Protein AF-A0A924Z2D0-F1 (afdb_monomer_lite)

Secondary structure (DSSP, 8-state):
-HHHHHHHHHHHHHHHHHHHHHHHHHHHHHHHHT---HHHHHHHHHHHHHHHHHHHHHHT-TTTTTT--HHHHHHHHHHHHHHHHHHHHHHHHTT-HHHHHHHHHHHHHHHHHHHHHHHHH--SHHHHHHHHHHHHHIIIIIHHHHHHHHHHHHHHHHS-HHHHHHHHHS--PPP------S--TTPPPHHHHHHHHHGGGS-HHHHHHHHHHHH-TTHHHHHHHHHHHHHHHTT-TT--HHHHHHS-HHHHHHHHHHTSPPTTSTTSS--

Foldseek 3Di:
DVVVVVLLVVLVVLLVVLVVLLVVLVVQLVVLVPDPDLVSSLVS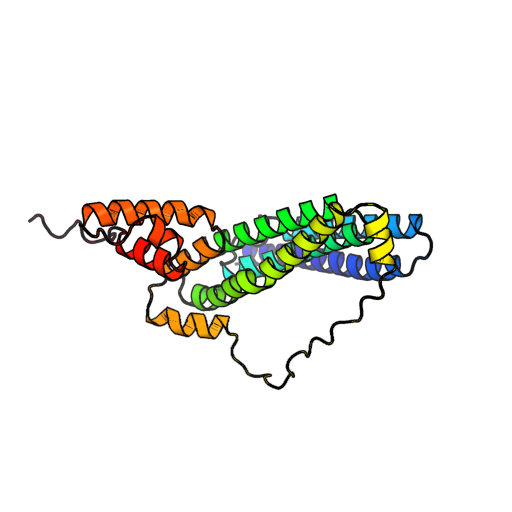LVVSLVSLVVSLCSLVPCPRPVVDALVRLVVSVVSNLVSLQVSLVSCVVNVVLVSNLVSLVVSLLSLLVSLLVSLVRDDDPVSCLVSQLVLVCCLVPVSVVSVVVSVVSVVLVVDDPVRVVVVVVDPPDPPPPPPPDPPCPPDDDPSNVVCVVCVVVDDSQLSSQLSNCSSPVVCLQVLLVLLQVLCVVVVNNVSDSVVSNPDHSSVSSVSSVVSDPPPPDPPPPDD

Sequence (271 aa):
RVAEDVEFRHHRTILARAYGLFNQAIVRLQSALTVQDLARRNADINSVRDMMFQALADYDNPQLLNNTNAAGYIRRRECVWAIQQAIAFTYQLQGEQTSVSHRLETLCTTIRRDSITAVNQIDSQSELDFLFPELVRIHDHDLQALNLWQTQIDWVQTLDSDEIRLLNRSELNPVDLKMSGTESLLEVPSEQTLYEELQPKSNPATLCNQLRLMMAPEMRLEYASVISQQAQSNDLKALTMDKLQTASDYTIANLYHYFQPEEGVLSRETT

Structure (mmCIF, N/CA/C/O backbone):
data_AF-A0A924Z2D0-F1
#
_entry.id   AF-A0A924Z2D0-F1
#
loop_
_atom_site.group_PDB
_atom_site.id
_atom_site.type_symbol
_atom_site.label_atom_id
_atom_site.label_alt_id
_atom_site.label_comp_id
_atom_site.label_asym_id
_atom_site.label_entity_id
_atom_site.label_seq_id
_atom_site.pdbx_PDB_ins_code
_atom_site.Cartn_x
_atom_site.Cartn_y
_atom_site.Cartn_z
_atom_site.occupancy
_atom_site.B_iso_or_equiv
_atom_site.auth_seq_id
_atom_site.auth_comp_id
_atom_site.auth_asym_id
_atom_site.auth_atom_id
_atom_site.pdbx_PDB_model_num
ATOM 1 N N . ARG A 1 1 ? -28.320 -12.978 -11.714 1.00 64.00 1 ARG A N 1
ATOM 2 C CA . ARG A 1 1 ? -27.565 -14.243 -11.902 1.00 64.00 1 ARG A CA 1
ATOM 3 C C . ARG A 1 1 ? -26.864 -14.346 -13.258 1.00 64.00 1 ARG A C 1
ATOM 5 O O . ARG A 1 1 ? -25.650 -14.303 -13.253 1.00 64.00 1 ARG A O 1
ATOM 12 N N . VAL A 1 2 ? -27.544 -14.440 -14.415 1.00 71.38 2 VAL A N 1
ATOM 13 C CA . VAL A 1 2 ? -26.827 -14.508 -15.722 1.00 71.38 2 VAL A CA 1
ATOM 14 C C . VAL A 1 2 ? -26.156 -13.175 -16.089 1.00 71.38 2 VAL A C 1
ATOM 16 O O . VAL A 1 2 ? -25.013 -13.182 -16.522 1.00 71.38 2 VAL A O 1
ATOM 19 N N . ALA A 1 3 ? -26.828 -12.037 -15.879 1.00 72.56 3 ALA A N 1
ATOM 20 C CA . ALA A 1 3 ? -26.249 -10.712 -16.142 1.00 72.56 3 ALA A CA 1
ATOM 21 C C . ALA A 1 3 ? -25.043 -10.404 -15.232 1.00 72.56 3 ALA A C 1
ATOM 23 O O . ALA A 1 3 ? -23.996 -10.015 -15.732 1.00 72.56 3 ALA A O 1
ATOM 24 N N . GLU A 1 4 ? -25.162 -10.681 -13.929 1.00 75.19 4 GLU A N 1
ATOM 25 C CA . GLU A 1 4 ? -24.065 -10.565 -12.948 1.00 75.19 4 GLU A CA 1
ATOM 26 C C . GLU A 1 4 ? -22.863 -11.452 -13.313 1.00 75.19 4 GLU A C 1
ATOM 28 O O . GLU A 1 4 ? -21.721 -11.022 -13.207 1.00 75.19 4 GLU A O 1
ATOM 33 N N . ASP A 1 5 ? -23.100 -12.680 -13.787 1.00 81.25 5 ASP A N 1
ATOM 34 C CA . ASP A 1 5 ? -22.029 -13.577 -14.233 1.00 81.25 5 ASP A CA 1
ATOM 35 C C . ASP A 1 5 ? -21.360 -13.089 -15.533 1.00 81.25 5 ASP A C 1
ATOM 37 O O . ASP A 1 5 ? -20.148 -13.221 -15.706 1.00 81.25 5 ASP A O 1
ATOM 41 N N . VAL A 1 6 ? -22.120 -12.482 -16.450 1.00 84.56 6 VAL A N 1
ATOM 42 C CA . VAL A 1 6 ? -21.566 -11.857 -17.663 1.00 84.56 6 VAL A CA 1
ATOM 43 C C . VAL A 1 6 ? -20.716 -10.635 -17.311 1.00 84.56 6 VAL A C 1
ATOM 45 O O . VAL A 1 6 ? -19.608 -10.503 -17.828 1.00 84.56 6 VAL A O 1
ATOM 48 N N . GLU A 1 7 ? -21.196 -9.778 -16.413 1.00 86.88 7 GLU A N 1
ATOM 49 C CA . GLU A 1 7 ? -20.478 -8.595 -15.933 1.00 86.88 7 GLU A CA 1
ATOM 50 C C . GLU A 1 7 ? -19.200 -8.983 -15.178 1.00 86.88 7 GLU A C 1
ATOM 52 O O . GLU A 1 7 ? -18.116 -8.495 -15.494 1.00 86.88 7 GLU A O 1
ATOM 57 N N . PHE A 1 8 ? -19.285 -9.952 -14.264 1.00 86.62 8 PHE A N 1
ATOM 58 C CA . PHE A 1 8 ? -18.120 -10.485 -13.564 1.00 86.62 8 PHE A CA 1
ATOM 59 C C . PHE A 1 8 ? -17.085 -11.065 -14.535 1.00 86.62 8 PHE A C 1
ATOM 61 O O . PHE A 1 8 ? -15.893 -10.766 -14.430 1.00 86.62 8 PHE A O 1
ATOM 68 N N . ARG A 1 9 ? -17.517 -11.862 -15.524 1.00 88.81 9 ARG A N 1
ATOM 69 C CA . ARG A 1 9 ? -16.615 -12.396 -16.556 1.00 88.81 9 ARG A CA 1
ATOM 70 C C . ARG A 1 9 ? -15.975 -11.284 -17.379 1.00 88.81 9 ARG A C 1
ATOM 72 O O . ARG A 1 9 ? -14.782 -11.377 -17.662 1.00 88.81 9 ARG A O 1
ATOM 79 N N . HIS A 1 10 ? -16.729 -10.243 -17.722 1.00 91.75 10 HIS A N 1
ATOM 80 C CA . HIS A 1 10 ? -16.211 -9.080 -18.433 1.00 91.75 10 HIS A CA 1
ATOM 81 C C . HIS A 1 10 ? -15.143 -8.342 -17.614 1.00 91.75 10 HIS A C 1
ATOM 83 O O . HIS A 1 10 ? -14.029 -8.148 -18.104 1.00 91.75 10 HIS A O 1
ATOM 89 N N . HIS A 1 11 ? -15.429 -8.028 -16.347 1.00 93.06 11 HIS A N 1
ATOM 90 C CA . HIS A 1 11 ? -14.474 -7.404 -15.427 1.00 93.06 11 HIS A CA 1
ATOM 91 C C . HIS A 1 11 ? -13.207 -8.249 -15.269 1.00 93.06 11 HIS A C 1
ATOM 93 O O . HIS A 1 11 ? -12.093 -7.738 -15.383 1.00 93.06 11 HIS A O 1
ATOM 99 N N . ARG A 1 12 ? -13.360 -9.567 -15.097 1.00 91.50 12 ARG A N 1
ATOM 100 C CA . ARG A 1 12 ? -12.231 -10.499 -15.014 1.00 91.50 12 ARG A CA 1
ATOM 101 C C . ARG A 1 12 ? -11.376 -10.483 -16.280 1.00 91.50 12 ARG A C 1
ATOM 103 O O . ARG A 1 12 ? -10.155 -10.535 -16.179 1.00 91.50 12 ARG A O 1
ATOM 110 N N . THR A 1 13 ? -11.983 -10.415 -17.465 1.00 94.94 13 THR A N 1
ATOM 111 C CA . THR A 1 13 ? -11.241 -10.323 -18.732 1.00 94.94 13 THR A CA 1
ATOM 112 C C . THR A 1 13 ? -10.432 -9.030 -18.824 1.00 94.94 13 THR A C 1
ATOM 114 O O . THR A 1 13 ? -9.283 -9.084 -19.262 1.00 94.94 13 THR A O 1
ATOM 117 N N . ILE A 1 14 ? -10.987 -7.895 -18.386 1.00 95.19 14 ILE A N 1
ATOM 118 C CA . ILE A 1 14 ? -10.260 -6.617 -18.342 1.00 95.19 14 ILE A CA 1
ATOM 119 C C . ILE A 1 14 ? -9.045 -6.733 -17.415 1.00 95.19 14 ILE A C 1
ATOM 121 O O . ILE A 1 14 ? -7.922 -6.473 -17.841 1.00 95.19 14 ILE A O 1
ATOM 125 N N . LEU A 1 15 ? -9.238 -7.227 -16.190 1.00 94.38 15 LEU A N 1
ATOM 126 C CA . LEU A 1 15 ? -8.147 -7.377 -15.220 1.00 94.38 15 LEU A CA 1
ATOM 127 C C . LEU A 1 15 ? -7.082 -8.384 -15.681 1.00 94.38 15 LEU A C 1
ATOM 129 O O . LEU A 1 15 ? -5.890 -8.135 -15.530 1.00 94.38 15 LEU A O 1
ATOM 133 N N . ALA A 1 16 ? -7.480 -9.495 -16.309 1.00 95.12 16 ALA A N 1
ATOM 134 C CA . ALA A 1 16 ? -6.537 -10.462 -16.873 1.00 95.12 16 ALA A CA 1
ATOM 135 C C . ALA A 1 16 ? -5.693 -9.854 -18.007 1.00 95.12 16 ALA A C 1
ATOM 137 O O . ALA A 1 16 ? -4.501 -10.147 -18.125 1.00 95.12 16 ALA A O 1
ATOM 138 N N . ARG A 1 17 ? -6.289 -8.981 -18.830 1.00 96.69 17 ARG A N 1
ATOM 139 C CA . ARG A 1 17 ? -5.561 -8.233 -19.859 1.00 96.69 17 ARG A CA 1
ATOM 140 C C . ARG A 1 17 ? -4.577 -7.247 -19.231 1.00 96.69 17 ARG A C 1
ATOM 142 O O . ARG A 1 17 ? -3.428 -7.212 -19.665 1.00 96.69 17 ARG A O 1
ATOM 149 N N . ALA A 1 18 ? -5.004 -6.491 -18.222 1.00 96.56 18 ALA A N 1
ATOM 150 C CA . ALA A 1 18 ? -4.153 -5.544 -17.506 1.00 96.56 18 ALA A CA 1
ATOM 151 C C . ALA A 1 18 ? -2.949 -6.246 -16.855 1.00 96.56 18 ALA A C 1
ATOM 153 O O . ALA A 1 18 ? -1.812 -5.804 -17.014 1.00 96.56 18 ALA A O 1
ATOM 154 N N . TYR A 1 19 ? -3.176 -7.402 -16.222 1.00 96.62 19 TYR A N 1
ATOM 155 C CA . TYR A 1 19 ? -2.114 -8.262 -15.693 1.00 96.62 19 TYR A CA 1
ATOM 156 C C . TYR A 1 19 ? -1.127 -8.704 -16.781 1.00 96.62 19 TYR A C 1
ATOM 158 O O . TYR A 1 19 ? 0.090 -8.598 -16.620 1.00 96.62 19 TYR A O 1
ATOM 166 N N . GLY A 1 20 ? -1.645 -9.173 -17.921 1.00 97.06 20 GLY A N 1
ATOM 167 C CA . GLY A 1 20 ? -0.824 -9.561 -19.067 1.00 97.06 20 GLY A CA 1
ATOM 168 C C . GLY A 1 20 ? 0.025 -8.404 -19.598 1.00 97.06 20 GLY A C 1
ATOM 169 O O . GLY A 1 20 ? 1.200 -8.600 -19.905 1.00 97.06 20 GLY A O 1
ATOM 170 N N . LEU A 1 21 ? -0.543 -7.198 -19.656 1.00 97.50 21 LEU A N 1
ATOM 171 C CA . LEU A 1 21 ? 0.161 -5.991 -20.082 1.00 97.50 21 LEU A CA 1
ATOM 172 C C . LEU A 1 21 ? 1.273 -5.602 -19.100 1.00 97.50 21 LEU A C 1
ATOM 174 O O . LEU A 1 21 ? 2.389 -5.314 -19.531 1.00 97.50 21 LEU A O 1
ATOM 178 N N . PHE A 1 22 ? 1.000 -5.660 -17.795 1.00 98.00 22 PHE A N 1
ATOM 179 C CA . PHE A 1 22 ? 2.004 -5.410 -16.763 1.00 98.00 22 PHE A CA 1
ATOM 180 C C . PHE A 1 22 ? 3.164 -6.412 -16.844 1.00 98.00 22 PHE A C 1
ATOM 182 O O . PHE A 1 22 ? 4.323 -6.006 -16.886 1.00 98.00 22 PHE A O 1
ATOM 189 N N . ASN A 1 23 ? 2.881 -7.710 -16.984 1.00 97.50 23 ASN A N 1
ATOM 190 C CA . ASN A 1 23 ? 3.924 -8.728 -17.157 1.00 97.50 23 ASN A CA 1
ATOM 191 C C . ASN A 1 23 ? 4.788 -8.486 -18.402 1.00 97.50 23 ASN A C 1
ATOM 193 O O . ASN A 1 23 ? 6.011 -8.616 -18.346 1.00 97.50 23 ASN A O 1
ATOM 197 N N . GLN A 1 24 ? 4.176 -8.100 -19.524 1.00 97.75 24 GLN A N 1
ATOM 198 C CA . GLN A 1 24 ? 4.929 -7.739 -20.727 1.00 97.75 24 GLN A CA 1
ATOM 199 C C . GLN A 1 24 ? 5.814 -6.507 -20.492 1.00 97.75 24 GLN A C 1
ATOM 201 O O . GLN A 1 24 ? 6.947 -6.475 -20.973 1.00 97.75 24 GLN A O 1
ATOM 206 N N . ALA A 1 25 ? 5.334 -5.524 -19.724 1.00 98.12 25 ALA A N 1
ATOM 207 C CA . ALA A 1 25 ? 6.125 -4.361 -19.336 1.00 98.12 25 ALA A CA 1
ATOM 208 C C . ALA A 1 25 ? 7.360 -4.773 -18.514 1.00 98.12 25 ALA A C 1
ATOM 210 O O . ALA A 1 25 ? 8.458 -4.300 -18.797 1.00 98.12 25 ALA A O 1
ATOM 211 N N . ILE A 1 26 ? 7.218 -5.711 -17.569 1.00 97.06 26 ILE A N 1
ATOM 212 C CA . ILE A 1 26 ? 8.341 -6.242 -16.776 1.00 97.06 26 ILE A CA 1
ATOM 213 C C . ILE A 1 26 ? 9.374 -6.960 -17.656 1.00 97.06 26 ILE A C 1
ATOM 215 O O . ILE A 1 26 ? 10.567 -6.672 -17.559 1.00 97.06 26 ILE A O 1
ATOM 219 N N . VAL A 1 27 ? 8.943 -7.841 -18.564 1.00 97.31 27 VAL A N 1
ATOM 220 C CA . VAL A 1 27 ? 9.854 -8.534 -19.500 1.00 97.31 27 VAL A CA 1
ATOM 221 C C . VAL A 1 27 ? 10.592 -7.534 -20.398 1.00 97.31 27 VAL A C 1
ATOM 223 O O . VAL A 1 27 ? 11.797 -7.655 -20.649 1.00 97.31 27 VAL A O 1
ATOM 226 N N . ARG A 1 28 ? 9.886 -6.502 -20.868 1.00 96.88 28 ARG A N 1
ATOM 227 C CA . ARG A 1 28 ? 10.492 -5.440 -21.671 1.00 96.88 28 ARG A CA 1
ATOM 228 C C . ARG A 1 28 ? 11.475 -4.599 -20.856 1.00 96.88 28 ARG A C 1
ATOM 230 O O . ARG A 1 28 ? 12.524 -4.248 -21.387 1.00 96.88 28 ARG A O 1
ATOM 237 N N . LEU A 1 29 ? 11.195 -4.334 -19.578 1.00 97.44 29 LEU A N 1
ATOM 238 C CA . LEU A 1 29 ? 12.118 -3.636 -18.681 1.00 97.44 29 LEU A CA 1
ATOM 239 C C . LEU A 1 29 ? 13.424 -4.412 -18.505 1.00 97.44 29 LEU A C 1
ATOM 241 O O . LEU A 1 29 ? 14.500 -3.838 -18.648 1.00 97.44 29 LEU A O 1
ATOM 245 N N . GLN A 1 30 ? 13.335 -5.722 -18.266 1.00 96.00 30 GLN A N 1
ATOM 246 C CA . GLN A 1 30 ? 14.507 -6.599 -18.170 1.00 96.00 30 GLN A CA 1
ATOM 247 C C . GLN A 1 30 ? 15.358 -6.531 -19.440 1.00 96.00 30 GLN A C 1
ATOM 249 O O . GLN A 1 30 ? 16.577 -6.404 -19.366 1.00 96.00 30 GLN A O 1
ATOM 254 N N . SER A 1 31 ? 14.711 -6.542 -20.608 1.00 95.38 31 SER A N 1
ATOM 255 C CA . SER A 1 31 ? 15.399 -6.402 -21.894 1.00 95.38 31 SER A CA 1
ATOM 256 C C . SER A 1 31 ? 16.063 -5.026 -22.032 1.00 95.38 31 SER A C 1
ATOM 258 O O . SER A 1 31 ? 17.230 -4.947 -22.412 1.00 95.38 31 SER A O 1
ATOM 260 N N . ALA A 1 32 ? 15.365 -3.948 -21.661 1.00 96.06 32 ALA A N 1
ATOM 261 C CA . ALA A 1 32 ? 15.881 -2.581 -21.721 1.00 96.06 32 ALA A CA 1
ATOM 262 C C . ALA A 1 32 ? 17.155 -2.404 -20.880 1.00 96.06 32 ALA A C 1
ATOM 264 O O . ALA A 1 32 ? 18.097 -1.749 -21.317 1.00 96.06 32 ALA A O 1
ATOM 265 N N . LEU A 1 33 ? 17.231 -3.043 -19.709 1.00 93.94 33 LEU A N 1
ATOM 266 C CA . LEU A 1 33 ? 18.399 -2.972 -18.823 1.00 93.94 33 LEU A CA 1
ATOM 267 C C . LEU A 1 33 ? 19.670 -3.599 -19.422 1.00 93.94 33 LEU A C 1
ATOM 269 O O . LEU A 1 33 ? 20.768 -3.273 -18.981 1.00 93.94 33 LEU A O 1
ATOM 273 N N . THR A 1 34 ? 19.544 -4.442 -20.452 1.00 95.56 34 THR A N 1
ATOM 274 C CA . THR A 1 34 ? 20.692 -5.008 -21.188 1.00 95.56 34 THR A CA 1
ATOM 275 C C . THR A 1 34 ? 21.198 -4.110 -22.324 1.00 95.56 34 THR A C 1
ATOM 277 O O . THR A 1 34 ? 22.263 -4.364 -22.891 1.00 95.56 34 THR A O 1
ATOM 280 N N . VAL A 1 35 ? 20.459 -3.050 -22.671 1.00 95.25 35 VAL A N 1
ATOM 281 C CA . VAL A 1 35 ? 20.812 -2.137 -23.764 1.00 95.25 35 VAL A CA 1
ATOM 282 C C . VAL A 1 35 ? 21.944 -1.208 -23.320 1.00 95.25 35 VAL A C 1
ATOM 284 O O . VAL A 1 35 ? 21.819 -0.472 -22.344 1.00 95.25 35 VAL A O 1
ATOM 287 N N . GLN A 1 36 ? 23.050 -1.226 -24.068 1.00 93.81 36 GLN A N 1
ATOM 288 C CA . GLN A 1 36 ? 24.225 -0.390 -23.789 1.00 93.81 36 GLN A CA 1
ATOM 289 C C . GLN A 1 36 ? 24.016 1.079 -24.175 1.00 93.81 36 GLN A C 1
ATOM 291 O O . GLN A 1 36 ? 24.501 1.976 -23.489 1.00 93.81 36 GLN A O 1
ATOM 296 N N . ASP A 1 37 ? 23.298 1.327 -25.273 1.00 96.50 37 ASP A N 1
ATOM 297 C CA . ASP A 1 37 ? 22.981 2.681 -25.722 1.00 96.50 37 ASP A CA 1
ATOM 298 C C . ASP A 1 37 ? 21.999 3.345 -24.746 1.00 96.50 37 ASP A C 1
ATOM 300 O O . ASP A 1 37 ? 20.856 2.907 -24.593 1.00 96.50 37 ASP A O 1
ATOM 304 N N . LEU A 1 38 ? 22.453 4.416 -24.091 1.00 94.19 38 LEU A N 1
ATOM 305 C CA . LEU A 1 38 ? 21.692 5.108 -23.054 1.00 94.19 38 LEU A CA 1
ATOM 306 C C . LEU A 1 38 ? 20.389 5.719 -23.586 1.00 94.19 38 LEU A C 1
ATOM 308 O O . LEU A 1 38 ? 19.361 5.650 -22.912 1.00 94.19 38 LEU A O 1
ATOM 312 N N . ALA A 1 39 ? 20.413 6.304 -24.785 1.00 96.00 39 ALA A N 1
ATOM 313 C CA . ALA A 1 39 ? 19.242 6.955 -25.363 1.00 96.00 39 ALA A CA 1
ATOM 314 C C . ALA A 1 39 ? 18.169 5.919 -25.714 1.00 96.00 39 ALA A C 1
ATOM 316 O O . ALA A 1 39 ? 16.997 6.087 -25.373 1.00 96.00 39 ALA A O 1
ATOM 317 N N . ARG A 1 40 ? 18.579 4.805 -26.326 1.00 95.00 40 ARG A N 1
ATOM 318 C CA . ARG A 1 40 ? 17.692 3.689 -26.656 1.00 95.00 40 ARG A CA 1
ATOM 319 C C . ARG A 1 40 ? 17.147 3.011 -25.404 1.00 95.00 40 ARG A C 1
ATOM 321 O O . ARG A 1 40 ? 15.947 2.765 -25.333 1.00 95.00 40 ARG A O 1
ATOM 328 N N . ARG A 1 41 ? 17.995 2.775 -24.399 1.00 96.94 41 ARG A N 1
ATOM 329 C CA . ARG A 1 41 ? 17.576 2.242 -23.098 1.00 96.94 41 ARG A CA 1
ATOM 330 C C . ARG A 1 41 ? 16.501 3.119 -22.463 1.00 96.94 41 ARG A C 1
ATOM 332 O O . ARG A 1 41 ? 15.467 2.610 -22.043 1.00 96.94 41 ARG A O 1
ATOM 339 N N . ASN A 1 42 ? 16.713 4.433 -22.427 1.00 96.69 42 ASN A N 1
ATOM 340 C CA . ASN A 1 42 ? 15.747 5.359 -21.842 1.00 96.69 42 ASN A CA 1
ATOM 341 C C . ASN A 1 42 ? 14.434 5.406 -22.641 1.00 96.69 42 ASN A C 1
ATOM 343 O O . ASN A 1 42 ? 13.365 5.450 -22.035 1.00 96.69 42 ASN A O 1
ATOM 347 N N . ALA A 1 43 ? 14.487 5.326 -23.974 1.00 97.06 43 ALA A N 1
ATOM 348 C CA . ALA A 1 43 ? 13.290 5.229 -24.810 1.00 97.06 43 ALA A CA 1
ATOM 349 C C . ALA A 1 43 ? 12.491 3.934 -24.554 1.00 97.06 43 ALA A C 1
ATOM 351 O O . ALA A 1 43 ? 11.258 3.964 -24.488 1.00 97.06 43 ALA A O 1
ATOM 352 N N . ASP A 1 44 ? 13.178 2.806 -24.350 1.00 96.75 44 ASP A N 1
ATOM 353 C CA . ASP A 1 44 ? 12.529 1.545 -23.987 1.00 96.75 44 ASP A CA 1
ATOM 354 C C . ASP A 1 44 ? 11.921 1.594 -22.580 1.00 96.75 44 ASP A C 1
ATOM 356 O O . ASP A 1 44 ? 10.784 1.158 -22.408 1.00 96.75 44 ASP A O 1
ATOM 360 N N . ILE A 1 45 ? 12.607 2.192 -21.597 1.00 97.94 45 ILE A N 1
ATOM 361 C CA . ILE A 1 45 ? 12.059 2.406 -20.245 1.00 97.94 45 ILE A CA 1
ATOM 362 C C . ILE A 1 45 ? 10.812 3.306 -20.287 1.00 97.94 45 ILE A C 1
ATOM 364 O O . ILE A 1 45 ? 9.830 3.016 -19.605 1.00 97.94 45 ILE A O 1
ATOM 368 N N . ASN A 1 46 ? 10.797 4.354 -21.117 1.00 97.62 46 ASN A N 1
ATOM 369 C CA . ASN A 1 46 ? 9.599 5.182 -21.302 1.00 97.62 46 ASN A CA 1
ATOM 370 C C . ASN A 1 46 ? 8.431 4.355 -21.854 1.00 97.62 46 ASN A C 1
ATOM 372 O O . ASN A 1 46 ? 7.332 4.402 -21.311 1.00 97.62 46 ASN A O 1
ATOM 376 N N . SER A 1 47 ? 8.690 3.520 -22.862 1.00 97.44 47 SER A N 1
ATOM 377 C CA . SER A 1 47 ? 7.658 2.648 -23.433 1.00 97.44 47 SER A CA 1
ATOM 378 C C . SER A 1 47 ? 7.141 1.604 -22.431 1.00 97.44 47 SER A C 1
ATOM 380 O O . SER A 1 47 ? 5.960 1.269 -22.438 1.00 97.44 47 SER A O 1
ATOM 382 N N . VAL A 1 48 ? 8.013 1.074 -21.564 1.00 98.25 48 VAL A N 1
ATOM 383 C CA . VAL A 1 48 ? 7.621 0.202 -20.440 1.00 98.25 48 VAL A CA 1
ATOM 384 C C . VAL A 1 48 ? 6.668 0.941 -19.509 1.00 98.25 48 VAL A C 1
ATOM 386 O O . VAL A 1 48 ? 5.626 0.404 -19.135 1.00 98.25 48 VAL A O 1
ATOM 389 N N . ARG A 1 49 ? 7.010 2.180 -19.148 1.00 98.00 49 ARG A N 1
ATOM 390 C CA . ARG A 1 49 ? 6.193 3.006 -18.263 1.00 98.00 49 ARG A CA 1
ATOM 391 C C . ARG A 1 49 ? 4.811 3.280 -18.861 1.00 98.00 49 ARG A C 1
ATOM 393 O O . ARG A 1 49 ? 3.825 3.192 -18.136 1.00 98.00 49 ARG A O 1
ATOM 400 N N . ASP A 1 50 ? 4.716 3.521 -20.168 1.00 98.06 50 ASP A N 1
ATOM 401 C CA . ASP A 1 50 ? 3.429 3.698 -20.856 1.00 98.06 50 ASP A CA 1
ATOM 402 C C . ASP A 1 50 ? 2.536 2.452 -20.732 1.00 98.06 50 ASP A C 1
ATOM 404 O O . ASP A 1 50 ? 1.339 2.563 -20.460 1.00 98.06 50 ASP A O 1
ATOM 408 N N . MET A 1 51 ? 3.114 1.253 -20.864 1.00 98.25 51 MET A N 1
ATOM 409 C CA . MET A 1 51 ? 2.389 -0.008 -20.654 1.00 98.25 51 MET A CA 1
ATOM 410 C C . MET A 1 51 ? 1.922 -0.161 -19.200 1.00 98.25 51 MET A C 1
ATOM 412 O O . MET A 1 51 ? 0.802 -0.611 -18.957 1.00 98.25 51 MET A O 1
ATOM 416 N N . MET A 1 52 ? 2.751 0.241 -18.231 1.00 98.50 52 MET A N 1
ATOM 417 C CA . MET A 1 52 ? 2.377 0.232 -16.814 1.00 98.50 52 MET A CA 1
ATOM 418 C C . MET A 1 52 ? 1.237 1.213 -16.520 1.00 98.50 52 MET A C 1
ATOM 420 O O . MET A 1 52 ? 0.308 0.845 -15.810 1.00 98.50 52 MET A O 1
ATOM 424 N N . PHE A 1 53 ? 1.244 2.418 -17.100 1.00 98.31 53 PHE A N 1
ATOM 425 C CA . PHE A 1 53 ? 0.139 3.373 -16.951 1.00 98.31 53 PHE A CA 1
ATOM 426 C C . PHE A 1 53 ? -1.172 2.858 -17.555 1.00 98.31 53 PHE A C 1
ATOM 428 O O . PHE A 1 53 ? -2.236 3.070 -16.977 1.00 98.31 53 PHE A O 1
ATOM 435 N N . GLN A 1 54 ? -1.110 2.148 -18.681 1.00 97.81 54 GLN A N 1
ATOM 436 C CA . GLN A 1 54 ? -2.289 1.501 -19.261 1.00 97.81 54 GLN A CA 1
ATOM 437 C C . GLN A 1 54 ? -2.840 0.400 -18.345 1.00 97.81 54 GLN A C 1
ATOM 439 O O . GLN A 1 54 ? -4.040 0.368 -18.088 1.00 97.81 54 GLN A O 1
ATOM 444 N N . ALA A 1 55 ? -1.976 -0.467 -17.807 1.00 97.81 55 ALA A N 1
ATOM 445 C CA . ALA A 1 55 ? -2.397 -1.497 -16.857 1.00 97.81 55 ALA A CA 1
ATOM 446 C C . ALA A 1 55 ? -2.977 -0.880 -15.572 1.00 97.81 55 ALA A C 1
ATOM 448 O O . ALA A 1 55 ? -3.997 -1.345 -15.065 1.00 97.81 55 ALA A O 1
ATOM 449 N N . LEU A 1 56 ? -2.357 0.194 -15.074 1.00 97.75 56 LEU A N 1
ATOM 450 C CA . LEU A 1 56 ? -2.822 0.944 -13.912 1.00 97.75 56 LEU A CA 1
ATOM 451 C C . LEU A 1 56 ? -4.234 1.497 -14.126 1.00 97.75 56 LEU A C 1
ATOM 453 O O . LEU A 1 56 ? -5.061 1.364 -13.233 1.00 97.75 56 LEU A O 1
ATOM 457 N N . ALA A 1 57 ? -4.524 2.070 -15.297 1.00 97.06 57 ALA A N 1
ATOM 458 C CA . ALA A 1 57 ? -5.842 2.625 -15.602 1.00 97.06 57 ALA A CA 1
ATOM 459 C C . ALA A 1 57 ? -6.959 1.571 -15.517 1.00 97.06 57 ALA A C 1
ATOM 461 O O . ALA A 1 57 ? -8.039 1.856 -15.001 1.00 97.06 57 ALA A O 1
ATOM 462 N N . ASP A 1 58 ? -6.689 0.343 -15.965 1.00 95.81 58 ASP A N 1
ATOM 463 C CA . ASP A 1 58 ? -7.633 -0.767 -15.834 1.00 95.81 58 ASP A CA 1
ATOM 464 C C . ASP A 1 58 ? -7.773 -1.207 -14.364 1.00 95.81 58 ASP A C 1
ATOM 466 O O . ASP A 1 58 ? -8.887 -1.336 -13.852 1.00 95.81 58 ASP A O 1
ATOM 470 N N . TYR A 1 59 ? -6.661 -1.394 -13.644 1.00 94.56 59 TYR A N 1
ATOM 471 C CA . TYR A 1 59 ? -6.693 -1.819 -12.240 1.00 94.56 59 TYR A CA 1
ATOM 472 C C . TYR A 1 59 ? -7.301 -0.782 -11.292 1.00 94.56 59 TYR A C 1
ATOM 474 O O . TYR A 1 59 ? -7.953 -1.180 -10.328 1.00 94.56 59 TYR A O 1
ATOM 482 N N . ASP A 1 60 ? -7.153 0.510 -11.571 1.00 94.38 60 ASP A N 1
ATOM 483 C CA . ASP A 1 60 ? -7.674 1.617 -10.759 1.00 94.38 60 ASP A CA 1
ATOM 484 C C . ASP A 1 60 ? -9.113 2.016 -11.144 1.00 94.38 60 ASP A C 1
ATOM 486 O O . ASP A 1 60 ? -9.721 2.863 -10.497 1.00 94.38 60 ASP A O 1
ATOM 490 N N . ASN A 1 61 ? -9.706 1.391 -12.171 1.00 93.62 61 ASN A N 1
ATOM 491 C CA . ASN A 1 61 ? -11.043 1.747 -12.650 1.00 93.62 61 ASN A CA 1
ATOM 492 C C . ASN A 1 61 ? -12.149 1.444 -11.608 1.00 93.62 61 ASN A C 1
ATOM 494 O O . ASN A 1 61 ? -12.508 0.276 -11.428 1.00 93.62 61 ASN A O 1
ATOM 498 N N . PRO A 1 62 ? -12.798 2.445 -10.990 1.00 88.56 62 PRO A N 1
ATOM 499 C CA . PRO A 1 62 ? -13.758 2.218 -9.906 1.00 88.56 62 PRO A CA 1
ATOM 500 C C . PRO A 1 62 ? -15.019 1.447 -10.333 1.00 88.56 62 PRO A C 1
ATOM 502 O O . PRO A 1 62 ? -15.758 0.966 -9.480 1.00 88.56 62 PRO A O 1
ATOM 505 N N . GLN A 1 63 ? -15.279 1.315 -11.637 1.00 88.38 63 GLN A N 1
ATOM 506 C CA . GLN A 1 63 ? -16.436 0.585 -12.161 1.00 88.38 63 GLN A CA 1
ATOM 507 C C . GLN A 1 63 ? -16.228 -0.932 -12.164 1.00 88.38 63 GLN A C 1
ATOM 509 O O . GLN A 1 63 ? -17.196 -1.684 -12.084 1.00 88.38 63 GLN A O 1
ATOM 514 N N . LEU A 1 64 ? -14.979 -1.400 -12.240 1.00 87.06 64 LEU A N 1
ATOM 515 C CA . LEU A 1 64 ? -14.707 -2.834 -12.196 1.00 87.06 64 LEU A CA 1
ATOM 516 C C . LEU A 1 64 ? -14.911 -3.341 -10.776 1.00 87.06 64 LEU A C 1
ATOM 518 O O . LEU A 1 64 ? -14.408 -2.732 -9.841 1.00 87.06 64 LEU A O 1
ATOM 522 N N . LEU A 1 65 ? -15.589 -4.479 -10.624 1.00 80.50 65 LEU A N 1
ATOM 523 C CA . LEU A 1 65 ? -15.754 -5.158 -9.330 1.00 80.50 65 LEU A CA 1
ATOM 524 C C . LEU A 1 65 ? -16.206 -4.211 -8.192 1.00 80.50 65 LEU A C 1
ATOM 526 O O . LEU A 1 65 ? -15.744 -4.329 -7.066 1.00 80.50 65 LEU A O 1
ATOM 530 N N . ASN A 1 66 ? -17.096 -3.262 -8.485 1.00 78.62 66 ASN A N 1
ATOM 531 C CA . ASN A 1 66 ? -17.560 -2.239 -7.537 1.00 78.62 66 ASN A CA 1
ATOM 532 C C . ASN A 1 66 ? -18.253 -2.795 -6.274 1.00 78.62 66 ASN A C 1
ATOM 534 O O . ASN A 1 66 ? -18.290 -2.113 -5.257 1.00 78.62 66 ASN A O 1
ATOM 538 N N . ASN A 1 67 ? -18.771 -4.023 -6.331 1.00 79.56 67 ASN A N 1
ATOM 539 C CA . ASN A 1 67 ? -19.459 -4.698 -5.227 1.00 79.56 67 ASN A CA 1
ATOM 540 C C . ASN A 1 67 ? -18.541 -5.663 -4.449 1.00 79.56 67 ASN A C 1
ATOM 542 O O . ASN A 1 67 ? -19.010 -6.676 -3.928 1.00 79.56 67 ASN A O 1
ATOM 546 N N . THR A 1 68 ? -17.227 -5.422 -4.427 1.00 86.88 68 THR A N 1
ATOM 547 C CA . THR A 1 68 ? -16.313 -6.207 -3.586 1.00 86.88 68 THR A CA 1
ATOM 548 C C . THR A 1 68 ? -16.426 -5.800 -2.131 1.00 86.88 68 THR A C 1
ATOM 550 O O . THR A 1 68 ? -16.583 -4.624 -1.818 1.00 86.88 68 THR A O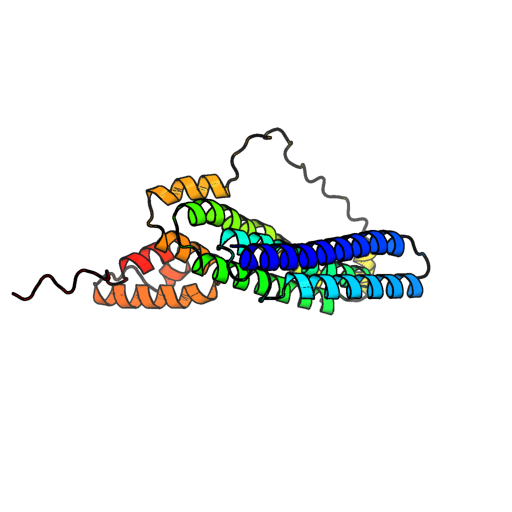 1
ATOM 553 N N . ASN A 1 69 ? -16.274 -6.784 -1.256 1.00 92.19 69 ASN A N 1
ATOM 554 C CA . ASN A 1 69 ? -16.128 -6.570 0.173 1.00 92.19 69 ASN A CA 1
ATOM 555 C C . ASN A 1 69 ? -14.763 -5.923 0.502 1.00 92.19 69 ASN A C 1
ATOM 557 O O . ASN A 1 69 ? -13.910 -5.778 -0.385 1.00 92.19 69 ASN A O 1
ATOM 561 N N . ALA A 1 70 ? -14.535 -5.544 1.759 1.00 94.25 70 ALA A N 1
ATOM 562 C CA . ALA A 1 70 ? -13.352 -4.785 2.165 1.00 94.25 70 ALA A CA 1
ATOM 563 C C . ALA A 1 70 ? -12.045 -5.549 1.872 1.00 94.25 70 ALA A C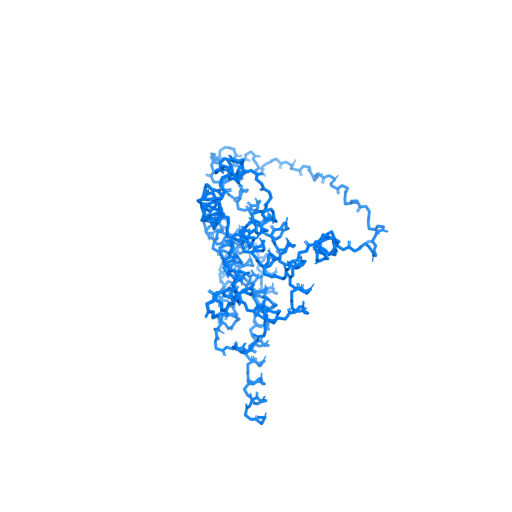 1
ATOM 565 O O . ALA A 1 70 ? -11.062 -4.976 1.389 1.00 94.25 70 ALA A O 1
ATOM 566 N N . ALA A 1 71 ? -12.052 -6.870 2.081 1.00 93.56 71 ALA A N 1
ATOM 567 C CA . ALA A 1 71 ? -10.924 -7.742 1.754 1.00 93.56 71 ALA A CA 1
ATOM 568 C C . ALA A 1 71 ? -10.625 -7.768 0.244 1.00 93.56 71 ALA A C 1
ATOM 570 O O . ALA A 1 71 ? -9.478 -7.603 -0.178 1.00 93.56 71 ALA A O 1
ATOM 571 N N . GLY A 1 72 ? -11.657 -7.942 -0.587 1.00 92.31 72 GLY A N 1
ATOM 572 C CA . GLY A 1 72 ? -11.532 -7.933 -2.044 1.00 92.31 72 GLY A CA 1
ATOM 573 C C . GLY A 1 72 ? -11.078 -6.578 -2.585 1.00 92.31 72 GLY A C 1
ATOM 574 O O . GLY A 1 72 ? -10.272 -6.533 -3.518 1.00 92.31 72 GLY A O 1
ATOM 575 N N . TYR A 1 73 ? -11.536 -5.486 -1.966 1.00 94.25 73 TYR A N 1
ATOM 576 C CA . TYR A 1 73 ? -11.072 -4.137 -2.269 1.00 94.25 73 TYR A CA 1
ATOM 577 C C . TYR A 1 73 ? -9.557 -4.030 -2.056 1.00 94.25 73 TYR A C 1
ATOM 579 O O . TYR A 1 73 ? -8.844 -3.713 -3.009 1.00 94.25 73 TYR A O 1
ATOM 587 N N . ILE A 1 74 ? -9.040 -4.382 -0.871 1.00 95.12 74 ILE A N 1
ATOM 588 C CA . ILE A 1 74 ? -7.598 -4.299 -0.570 1.00 95.12 74 ILE A CA 1
ATOM 589 C C . ILE A 1 74 ? -6.756 -5.134 -1.532 1.00 95.12 74 ILE A C 1
ATOM 591 O O . ILE A 1 74 ? -5.820 -4.597 -2.120 1.00 95.12 74 ILE A O 1
ATOM 595 N N . ARG A 1 75 ? -7.120 -6.394 -1.800 1.00 92.81 75 ARG A N 1
ATOM 596 C CA . ARG A 1 75 ? -6.356 -7.253 -2.732 1.00 92.81 75 ARG A CA 1
ATOM 597 C C . ARG A 1 75 ? -6.246 -6.667 -4.134 1.00 92.81 75 ARG A C 1
ATOM 599 O O . ARG A 1 75 ? -5.244 -6.834 -4.828 1.00 92.81 75 ARG A O 1
ATOM 606 N N . ARG A 1 76 ? -7.275 -5.946 -4.571 1.00 92.88 76 ARG A N 1
ATOM 607 C CA . ARG A 1 76 ? -7.216 -5.214 -5.831 1.00 92.88 76 ARG A CA 1
ATOM 608 C C . ARG A 1 76 ? -6.310 -3.985 -5.732 1.00 92.88 76 ARG A C 1
ATOM 610 O O . ARG A 1 76 ? -5.548 -3.727 -6.665 1.00 92.88 76 ARG A O 1
ATOM 617 N N . ARG A 1 77 ? -6.392 -3.223 -4.639 1.00 95.69 77 ARG A N 1
ATOM 618 C CA . ARG A 1 77 ? -5.542 -2.045 -4.417 1.00 95.69 77 ARG A CA 1
ATOM 619 C C . ARG A 1 77 ? -4.062 -2.417 -4.317 1.00 95.69 77 ARG A C 1
ATOM 621 O O . ARG A 1 77 ? -3.252 -1.705 -4.892 1.00 95.69 77 ARG A O 1
ATOM 628 N N . GLU A 1 78 ? -3.712 -3.577 -3.766 1.00 96.00 78 GLU A N 1
ATOM 629 C CA . GLU A 1 78 ? -2.338 -4.109 -3.790 1.00 96.00 78 GLU A CA 1
ATOM 630 C C . GLU A 1 78 ? -1.764 -4.189 -5.217 1.00 96.00 78 GLU A C 1
ATOM 632 O O . GLU A 1 78 ? -0.612 -3.822 -5.447 1.00 96.00 78 GLU A O 1
ATOM 637 N N . CYS A 1 79 ? -2.572 -4.582 -6.212 1.00 95.56 79 CYS A N 1
ATOM 638 C CA . CYS A 1 79 ? -2.144 -4.577 -7.617 1.00 95.56 79 CYS A CA 1
ATOM 639 C C . CYS A 1 79 ? -1.883 -3.151 -8.129 1.00 95.56 79 CYS A C 1
ATOM 641 O O . CYS A 1 79 ? -0.899 -2.912 -8.828 1.00 95.56 79 CYS A O 1
ATOM 643 N N . VAL A 1 80 ? -2.748 -2.196 -7.771 1.00 97.31 80 VAL A N 1
ATOM 644 C CA . VAL A 1 80 ? -2.574 -0.769 -8.098 1.00 97.31 80 VAL A CA 1
ATOM 645 C C . VAL A 1 80 ? -1.273 -0.241 -7.490 1.00 97.31 80 VAL A C 1
ATOM 647 O O . VAL A 1 80 ? -0.467 0.366 -8.198 1.00 97.31 80 VAL A O 1
ATOM 650 N N . TRP A 1 81 ? -1.036 -0.517 -6.207 1.00 98.31 81 TRP A N 1
ATOM 651 C CA . TRP A 1 81 ? 0.156 -0.091 -5.476 1.00 98.31 81 TRP A CA 1
ATOM 652 C C . TRP A 1 81 ? 1.430 -0.687 -6.077 1.00 98.31 81 TRP A C 1
ATOM 654 O O . TRP A 1 81 ? 2.385 0.047 -6.320 1.00 98.31 81 TRP A O 1
ATOM 664 N N . ALA A 1 82 ? 1.427 -1.980 -6.414 1.00 97.56 82 ALA A N 1
ATOM 665 C CA . ALA A 1 82 ? 2.561 -2.645 -7.055 1.00 97.56 82 ALA A CA 1
ATOM 666 C C . ALA A 1 82 ? 2.909 -2.023 -8.420 1.00 97.56 82 ALA A C 1
ATOM 668 O O . ALA A 1 82 ? 4.082 -1.810 -8.732 1.00 97.56 82 ALA A O 1
ATOM 669 N N . ILE A 1 83 ? 1.902 -1.675 -9.231 1.00 98.38 83 ILE A N 1
ATOM 670 C CA . ILE A 1 83 ? 2.130 -1.011 -10.522 1.00 98.38 83 ILE A CA 1
ATOM 671 C C . ILE A 1 83 ? 2.679 0.408 -10.314 1.00 98.38 83 ILE A C 1
ATOM 673 O O . ILE A 1 83 ? 3.632 0.798 -10.988 1.00 98.38 83 ILE A O 1
ATOM 677 N N . GLN A 1 84 ? 2.130 1.179 -9.369 1.00 98.25 84 GLN A N 1
ATOM 678 C CA . GLN A 1 84 ? 2.639 2.514 -9.030 1.00 98.25 84 GLN A CA 1
ATOM 679 C C . GLN A 1 84 ? 4.088 2.467 -8.521 1.00 98.25 84 GLN A C 1
ATOM 681 O O . GLN A 1 84 ? 4.912 3.288 -8.932 1.00 98.25 84 GLN A O 1
ATOM 686 N N . GLN A 1 85 ? 4.421 1.472 -7.697 1.00 97.88 85 GLN A N 1
ATOM 687 C CA . GLN A 1 85 ? 5.778 1.228 -7.216 1.00 97.88 85 GLN A CA 1
ATOM 688 C C . GLN A 1 85 ? 6.738 0.910 -8.374 1.00 97.88 85 GLN A C 1
ATOM 690 O O . GLN A 1 85 ? 7.817 1.498 -8.472 1.00 97.88 85 GLN A O 1
ATOM 695 N N . ALA A 1 86 ? 6.328 0.042 -9.306 1.00 97.94 86 ALA A N 1
ATOM 696 C CA . ALA A 1 86 ? 7.110 -0.272 -10.501 1.00 97.94 86 ALA A CA 1
ATOM 697 C C . ALA A 1 86 ? 7.321 0.965 -11.394 1.00 97.94 86 ALA A C 1
ATOM 699 O O . ALA A 1 86 ? 8.418 1.181 -11.912 1.00 97.94 86 ALA A O 1
ATOM 700 N N . ILE A 1 87 ? 6.309 1.828 -11.525 1.00 98.50 87 ILE A N 1
ATOM 701 C CA . ILE A 1 87 ? 6.434 3.108 -12.234 1.00 98.50 87 ILE A CA 1
ATOM 702 C C . ILE A 1 87 ? 7.469 4.007 -11.545 1.00 98.50 87 ILE A C 1
ATOM 704 O O . ILE A 1 87 ? 8.339 4.540 -12.237 1.00 98.50 87 ILE A O 1
ATOM 708 N N . ALA A 1 88 ? 7.436 4.153 -10.216 1.00 98.12 88 ALA A N 1
ATOM 709 C CA . ALA A 1 88 ? 8.443 4.922 -9.476 1.00 98.12 88 ALA A CA 1
ATOM 710 C C . ALA A 1 88 ? 9.861 4.382 -9.735 1.00 98.12 88 ALA A C 1
ATOM 712 O O . ALA A 1 88 ? 10.773 5.145 -10.060 1.00 98.12 88 ALA A O 1
ATOM 713 N N . PHE A 1 89 ? 10.024 3.057 -9.730 1.00 97.25 89 PHE A N 1
ATOM 714 C CA . PHE A 1 89 ? 11.298 2.409 -10.032 1.00 97.25 89 PHE A CA 1
ATOM 715 C C . PHE A 1 89 ? 11.818 2.742 -11.442 1.00 97.25 89 PHE A C 1
ATOM 717 O O . PHE A 1 89 ? 13.007 3.000 -11.621 1.00 97.25 89 PHE A O 1
ATOM 724 N N . THR A 1 90 ? 10.945 2.827 -12.454 1.00 98.19 90 THR A N 1
ATOM 725 C CA . THR A 1 90 ? 11.374 3.219 -13.813 1.00 98.19 90 THR A CA 1
ATOM 726 C C . THR A 1 90 ? 11.941 4.639 -13.878 1.00 98.19 90 THR A C 1
ATOM 728 O O . THR A 1 90 ? 12.827 4.894 -14.690 1.00 98.19 90 THR A O 1
ATOM 731 N N . TYR A 1 91 ? 11.445 5.575 -13.060 1.00 97.94 91 TYR A N 1
ATOM 732 C CA . TYR A 1 91 ? 12.020 6.922 -12.958 1.00 97.94 91 TYR A CA 1
ATOM 733 C C . TYR A 1 91 ? 13.391 6.887 -12.283 1.00 97.94 91 TYR A C 1
ATOM 735 O O . TYR A 1 91 ? 14.325 7.530 -12.759 1.00 97.94 91 TYR A O 1
ATOM 743 N N . GLN A 1 92 ? 13.549 6.065 -11.243 1.00 95.56 92 GLN A N 1
ATOM 744 C CA . GLN A 1 92 ? 14.836 5.893 -10.573 1.00 95.56 92 GLN A CA 1
ATOM 745 C C . GLN A 1 92 ? 15.901 5.330 -11.517 1.00 95.56 92 GLN A C 1
ATOM 747 O O . GLN A 1 92 ? 17.028 5.818 -11.525 1.00 95.56 92 GLN A O 1
ATOM 752 N N . LEU A 1 93 ? 15.545 4.360 -12.366 1.00 94.94 93 LEU A N 1
ATOM 753 C CA . LEU A 1 93 ? 16.451 3.807 -13.381 1.00 94.94 93 LEU A CA 1
ATOM 754 C C . LEU A 1 93 ? 16.954 4.853 -14.390 1.00 94.94 93 LEU A C 1
ATOM 756 O O . LEU A 1 93 ? 18.007 4.663 -14.999 1.00 94.94 93 LEU A O 1
ATOM 760 N N . GLN A 1 94 ? 16.208 5.944 -14.575 1.00 94.81 94 GLN A N 1
ATOM 761 C CA . GLN A 1 94 ? 16.586 7.068 -15.432 1.00 94.81 94 GLN A CA 1
ATOM 762 C C . GLN A 1 94 ? 17.276 8.207 -14.663 1.00 94.81 94 GLN A C 1
ATOM 764 O O . GLN A 1 94 ? 17.720 9.164 -15.287 1.00 94.81 94 GLN A O 1
ATOM 769 N N . GLY A 1 95 ? 17.407 8.100 -13.335 1.00 91.56 95 GLY A N 1
ATOM 770 C CA . GLY A 1 95 ? 17.994 9.136 -12.482 1.00 91.56 95 GLY A CA 1
ATOM 771 C C . GLY A 1 95 ? 17.056 10.306 -12.165 1.00 91.56 95 GLY A C 1
ATOM 772 O O . GLY A 1 95 ? 17.513 11.332 -11.669 1.00 91.56 95 GLY A O 1
ATOM 773 N N . GLU A 1 96 ? 15.753 10.168 -12.420 1.00 94.38 96 GLU A N 1
ATOM 774 C CA . GLU A 1 96 ? 14.753 11.234 -12.267 1.00 94.38 96 GLU A CA 1
ATOM 775 C C . GLU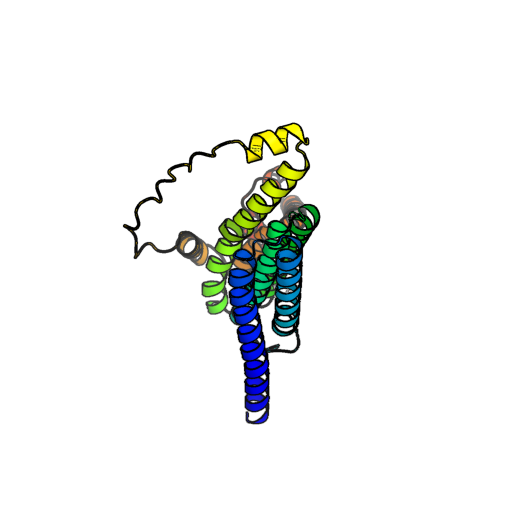 A 1 96 ? 14.266 11.359 -10.812 1.00 94.38 96 GLU A C 1
ATOM 777 O O . GLU A 1 96 ? 13.103 11.092 -10.503 1.00 94.38 96 GLU A O 1
ATOM 782 N N . GLN A 1 97 ? 15.160 11.746 -9.897 1.00 92.94 97 GLN A N 1
ATOM 783 C CA . GLN A 1 97 ? 14.927 11.671 -8.444 1.00 92.94 97 GLN A CA 1
ATOM 784 C C . GLN A 1 97 ? 13.685 12.432 -7.966 1.00 92.94 97 GLN A C 1
ATOM 786 O O . GLN A 1 97 ? 12.903 11.899 -7.181 1.00 92.94 97 GLN A O 1
ATOM 791 N N . THR A 1 98 ? 13.437 13.634 -8.492 1.00 94.00 98 THR A N 1
ATOM 792 C CA . THR A 1 98 ? 12.234 14.415 -8.157 1.00 94.00 98 THR A CA 1
ATOM 793 C C . THR A 1 98 ? 10.953 13.670 -8.538 1.00 94.00 98 THR A C 1
ATOM 795 O O . THR A 1 98 ? 9.985 13.663 -7.778 1.00 94.00 98 THR A O 1
ATOM 798 N N . SER A 1 99 ? 10.953 12.990 -9.690 1.00 96.38 99 SER A N 1
ATOM 799 C CA . SER A 1 99 ? 9.812 12.175 -10.119 1.00 96.38 99 SER A CA 1
ATOM 800 C C . SER A 1 99 ? 9.631 10.949 -9.226 1.00 96.38 99 SER A C 1
ATOM 802 O O . SER A 1 99 ? 8.494 10.570 -8.953 1.00 96.38 99 SER A O 1
ATOM 804 N N . VAL A 1 100 ? 10.725 10.340 -8.754 1.00 97.44 100 VAL A N 1
ATOM 805 C CA . VAL A 1 100 ? 10.666 9.217 -7.808 1.00 97.44 100 VAL A CA 1
ATOM 806 C C . VAL A 1 100 ? 10.043 9.669 -6.492 1.00 97.44 100 VAL A C 1
ATOM 808 O O . VAL A 1 100 ? 9.036 9.094 -6.091 1.00 97.44 100 VAL A O 1
ATOM 811 N N . SER A 1 101 ? 10.571 10.730 -5.873 1.00 96.38 101 SER A N 1
ATOM 812 C CA . SER A 1 101 ? 10.065 11.253 -4.595 1.00 96.38 101 SER A CA 1
ATOM 813 C C . SER A 1 101 ? 8.568 11.577 -4.669 1.00 96.38 101 SER A C 1
ATOM 815 O O . SER A 1 101 ? 7.777 11.038 -3.897 1.00 96.38 101 SER A O 1
ATOM 817 N N . HIS A 1 102 ? 8.140 12.318 -5.699 1.00 96.88 102 HIS A N 1
ATOM 818 C CA . HIS A 1 102 ? 6.726 12.645 -5.897 1.00 96.88 102 HIS A CA 1
ATOM 819 C C . HIS A 1 102 ? 5.830 11.404 -6.082 1.00 96.88 102 HIS A C 1
ATOM 821 O O . HIS A 1 102 ? 4.693 11.357 -5.599 1.00 96.88 102 HIS A O 1
ATOM 827 N N . ARG A 1 103 ? 6.313 10.378 -6.795 1.00 97.69 103 ARG A N 1
ATOM 828 C CA . ARG A 1 103 ? 5.559 9.130 -6.994 1.00 97.69 103 ARG A CA 1
ATOM 829 C C . ARG A 1 103 ? 5.451 8.316 -5.708 1.00 97.69 103 ARG A C 1
ATOM 831 O O . ARG A 1 103 ? 4.386 7.751 -5.478 1.00 97.69 103 ARG A O 1
ATOM 838 N N . LEU A 1 104 ? 6.500 8.277 -4.887 1.00 98.19 104 LEU A N 1
ATOM 839 C CA . LEU A 1 104 ? 6.483 7.595 -3.591 1.00 98.19 104 LEU A CA 1
ATOM 840 C C . LEU A 1 104 ? 5.544 8.289 -2.605 1.00 98.19 104 LEU A C 1
ATOM 842 O O . LEU A 1 104 ? 4.718 7.614 -1.999 1.00 98.19 104 LEU A O 1
ATOM 846 N N . GLU A 1 105 ? 5.581 9.621 -2.533 1.00 96.94 105 GLU A N 1
ATOM 847 C CA . GLU A 1 105 ? 4.635 10.403 -1.730 1.00 96.94 105 GLU A CA 1
ATOM 848 C C . GLU A 1 105 ? 3.185 10.086 -2.130 1.00 96.94 105 GLU A C 1
ATOM 850 O O . GLU A 1 105 ? 2.363 9.696 -1.299 1.00 96.94 105 GLU A O 1
ATOM 855 N N . THR A 1 106 ? 2.891 10.157 -3.434 1.00 97.50 106 THR A N 1
ATOM 856 C CA . THR A 1 106 ? 1.558 9.851 -3.977 1.00 97.50 106 THR A CA 1
ATOM 857 C C . THR A 1 106 ? 1.121 8.419 -3.652 1.00 97.50 106 THR A C 1
ATOM 859 O O . THR A 1 106 ? -0.049 8.186 -3.331 1.00 97.50 106 THR A O 1
ATOM 862 N N . LEU A 1 107 ? 2.040 7.451 -3.737 1.00 98.31 107 LEU A N 1
ATOM 863 C CA . LEU A 1 107 ? 1.779 6.050 -3.414 1.00 98.31 107 LEU A CA 1
ATOM 864 C C . LEU A 1 107 ? 1.468 5.876 -1.921 1.00 98.31 107 LEU A C 1
ATOM 866 O O . LEU A 1 107 ? 0.455 5.265 -1.592 1.00 98.31 107 LEU A O 1
ATOM 870 N N . CYS A 1 108 ? 2.262 6.468 -1.025 1.00 97.75 108 CYS A N 1
ATOM 871 C CA . CYS A 1 108 ? 2.012 6.442 0.418 1.00 97.75 108 CYS A CA 1
ATOM 872 C C . CYS A 1 108 ? 0.639 7.037 0.767 1.00 97.75 108 CYS A C 1
ATOM 874 O O . CYS A 1 108 ? -0.135 6.421 1.503 1.00 97.75 108 CYS A O 1
ATOM 876 N N . THR A 1 109 ? 0.287 8.196 0.198 1.00 97.25 109 THR A N 1
ATOM 877 C CA . THR A 1 109 ? -1.047 8.797 0.373 1.00 97.25 109 THR A CA 1
ATOM 878 C C . THR A 1 109 ? -2.152 7.889 -0.165 1.00 97.25 109 THR A C 1
ATOM 880 O O . THR A 1 109 ? -3.208 7.753 0.456 1.00 97.25 109 THR A O 1
ATOM 883 N N . THR A 1 110 ? -1.920 7.243 -1.310 1.00 97.69 110 THR A N 1
ATOM 884 C CA . THR A 1 110 ? -2.887 6.329 -1.929 1.00 97.69 110 THR A CA 1
ATOM 885 C C . THR A 1 110 ? -3.129 5.101 -1.058 1.00 97.69 110 THR A C 1
ATOM 887 O O . THR A 1 110 ? -4.286 4.811 -0.771 1.00 97.69 110 THR A O 1
ATOM 890 N N . ILE A 1 111 ? -2.071 4.444 -0.572 1.00 98.44 111 ILE A N 1
ATOM 891 C CA . ILE A 1 111 ? -2.164 3.298 0.344 1.00 98.44 111 ILE A CA 1
ATOM 892 C C . ILE A 1 111 ? -2.956 3.684 1.594 1.00 98.44 111 ILE A C 1
ATOM 894 O O . ILE A 1 111 ? -3.913 3.003 1.940 1.00 98.44 111 ILE A O 1
ATOM 898 N N . ARG A 1 112 ? -2.632 4.815 2.234 1.00 98.25 112 ARG A N 1
ATOM 899 C CA . ARG A 1 112 ? -3.347 5.286 3.435 1.00 98.25 112 ARG A CA 1
ATOM 900 C C . ARG A 1 112 ? -4.839 5.499 3.176 1.00 98.25 112 ARG A C 1
ATOM 902 O O . ARG A 1 112 ? -5.676 4.986 3.918 1.00 98.25 112 ARG A O 1
ATOM 909 N N . ARG A 1 113 ? -5.185 6.206 2.095 1.00 97.38 113 ARG A N 1
ATOM 910 C CA . ARG A 1 113 ? -6.581 6.464 1.699 1.00 97.38 113 ARG A CA 1
ATOM 911 C C . ARG A 1 113 ? -7.339 5.172 1.398 1.00 97.38 113 ARG A C 1
ATOM 913 O O . ARG A 1 113 ? -8.495 5.022 1.795 1.00 97.38 113 ARG A O 1
ATOM 920 N N . ASP A 1 114 ? -6.702 4.257 0.683 1.00 97.38 114 ASP A N 1
ATOM 921 C CA . ASP A 1 114 ? -7.281 2.970 0.323 1.00 97.38 114 ASP A CA 1
ATOM 922 C C . ASP A 1 114 ? -7.497 2.095 1.567 1.00 97.38 114 ASP A C 1
ATOM 924 O O . ASP A 1 114 ? -8.579 1.536 1.732 1.00 97.38 114 ASP A O 1
ATOM 928 N N . SER A 1 115 ? -6.536 2.058 2.491 1.00 97.94 115 SER A N 1
ATOM 929 C CA . SER A 1 115 ? -6.661 1.368 3.778 1.00 97.94 115 SER A CA 1
ATOM 930 C C . SER A 1 115 ? -7.820 1.912 4.613 1.00 97.94 115 SER A C 1
ATOM 932 O O . SER A 1 115 ? -8.638 1.138 5.100 1.00 97.94 115 SER A O 1
ATOM 934 N N . ILE A 1 116 ? -7.969 3.236 4.724 1.00 97.44 116 ILE A N 1
ATOM 935 C CA . ILE A 1 116 ? -9.108 3.854 5.430 1.00 97.44 116 ILE A CA 1
ATOM 936 C C . ILE A 1 116 ? -10.433 3.502 4.749 1.00 97.44 116 ILE A C 1
ATOM 938 O O . ILE A 1 116 ? -11.421 3.202 5.420 1.00 97.44 116 ILE A O 1
ATOM 942 N N . THR A 1 117 ? -10.455 3.514 3.414 1.00 96.19 117 THR A N 1
ATOM 943 C CA . THR A 1 117 ? -11.634 3.124 2.632 1.00 96.19 117 THR A CA 1
ATOM 944 C C . THR A 1 117 ? -12.037 1.685 2.943 1.00 96.19 117 THR A C 1
ATOM 946 O O . THR A 1 117 ? -13.212 1.437 3.198 1.00 96.19 117 THR A O 1
ATOM 949 N N . ALA A 1 118 ? -11.075 0.761 3.006 1.00 96.44 118 ALA A N 1
ATOM 950 C CA . ALA A 1 118 ? -11.328 -0.626 3.378 1.00 96.44 118 ALA A CA 1
ATOM 951 C C . ALA A 1 118 ? -11.837 -0.756 4.816 1.00 96.44 118 ALA A C 1
ATOM 953 O O . ALA A 1 118 ? -12.842 -1.419 5.040 1.00 96.44 118 ALA A O 1
ATOM 954 N N . VAL A 1 119 ? -11.216 -0.066 5.781 1.00 97.25 119 VAL A N 1
ATOM 955 C CA . VAL A 1 119 ? -11.665 -0.075 7.187 1.00 97.25 119 VAL A CA 1
ATOM 956 C C . VAL A 1 119 ? -13.110 0.415 7.323 1.00 97.25 119 VAL A C 1
ATOM 958 O O . VAL A 1 119 ? -13.867 -0.104 8.137 1.00 97.25 119 VAL A O 1
ATOM 961 N N . ASN A 1 120 ? -13.520 1.393 6.515 1.00 95.50 120 ASN A N 1
ATOM 962 C CA . ASN A 1 120 ? -14.894 1.899 6.503 1.00 95.50 120 ASN A CA 1
ATOM 963 C C . ASN A 1 120 ? -15.901 0.952 5.835 1.00 95.50 120 ASN A C 1
ATOM 965 O O . ASN A 1 120 ? -17.100 1.139 6.020 1.00 95.50 120 ASN A O 1
ATOM 969 N N . GLN A 1 121 ? -15.430 -0.028 5.064 1.00 94.69 121 GLN A N 1
ATOM 970 C CA . GLN A 1 121 ? -16.262 -1.044 4.418 1.00 94.69 121 GLN A CA 1
ATOM 971 C C . GLN A 1 121 ? -16.406 -2.322 5.253 1.00 94.69 121 GLN A C 1
ATOM 973 O O . GLN A 1 121 ? -17.248 -3.141 4.905 1.00 94.69 121 GLN A O 1
ATOM 978 N N . ILE A 1 122 ? -15.617 -2.493 6.324 1.00 95.94 122 ILE A N 1
ATOM 979 C CA . ILE A 1 122 ? -15.692 -3.670 7.201 1.00 95.94 122 ILE A CA 1
ATOM 980 C C . ILE A 1 122 ? -17.090 -3.762 7.806 1.00 95.94 122 ILE A C 1
ATOM 982 O O . ILE A 1 122 ? -17.495 -2.892 8.581 1.00 95.94 122 ILE A O 1
ATOM 986 N N . ASP A 1 123 ? -17.799 -4.841 7.485 1.00 93.62 123 ASP A N 1
ATOM 987 C CA . ASP A 1 123 ? -19.180 -5.059 7.925 1.00 93.62 123 ASP A CA 1
ATOM 988 C C . ASP A 1 123 ? -19.352 -6.255 8.874 1.00 93.62 123 ASP A C 1
ATOM 990 O O . ASP A 1 123 ? -20.415 -6.447 9.470 1.00 93.62 123 ASP A O 1
ATOM 994 N N . SER A 1 124 ? -18.302 -7.058 9.042 1.00 94.31 124 SER A N 1
ATOM 995 C CA . SER A 1 124 ? -18.362 -8.325 9.760 1.00 94.31 124 SER A CA 1
ATOM 996 C C . SER A 1 124 ? -17.074 -8.624 10.517 1.00 94.31 124 SER A C 1
ATOM 998 O O . SER A 1 124 ? -15.980 -8.190 10.152 1.00 94.31 124 SER A O 1
ATOM 1000 N N . GLN A 1 125 ? -17.202 -9.428 11.577 1.00 94.12 125 GLN A N 1
ATOM 1001 C CA . GLN A 1 125 ? -16.056 -9.864 12.375 1.00 94.12 125 GLN A CA 1
ATOM 1002 C C . GLN A 1 125 ? -15.035 -10.627 11.524 1.00 94.12 125 GLN A C 1
ATOM 1004 O O . GLN A 1 125 ? -13.847 -10.380 11.656 1.00 94.12 125 GLN A O 1
ATOM 1009 N N . SER A 1 126 ? -15.485 -11.472 10.592 1.00 94.50 126 SER A N 1
ATOM 1010 C CA . SER A 1 126 ? -14.594 -12.224 9.702 1.00 94.50 126 SER A CA 1
ATOM 1011 C C . SER A 1 126 ? -13.755 -11.335 8.786 1.00 94.50 126 SER A C 1
ATOM 1013 O O . SER A 1 126 ? -12.623 -11.683 8.462 1.00 94.50 126 SER A O 1
ATOM 1015 N N . GLU A 1 127 ? -14.297 -10.196 8.343 1.00 95.25 127 GLU A N 1
ATOM 1016 C CA . GLU A 1 127 ? -13.510 -9.235 7.572 1.00 95.25 127 GLU A CA 1
ATOM 1017 C C . GLU A 1 127 ? -12.489 -8.521 8.443 1.00 95.25 127 GLU A C 1
ATOM 1019 O O . GLU A 1 127 ? -11.356 -8.334 8.007 1.00 95.25 127 GLU A O 1
ATOM 1024 N N . LEU A 1 128 ? -12.862 -8.162 9.672 1.00 96.44 128 LEU A N 1
ATOM 1025 C CA . LEU A 1 128 ? -11.932 -7.573 10.629 1.00 96.44 128 LEU A CA 1
ATOM 1026 C C . LEU A 1 128 ? -10.810 -8.551 11.003 1.00 96.44 128 LEU A C 1
ATOM 1028 O O . LEU A 1 128 ? -9.653 -8.140 11.031 1.00 96.44 128 LEU A O 1
ATOM 1032 N N . ASP A 1 129 ? -11.142 -9.826 11.232 1.00 95.69 129 ASP A N 1
ATOM 1033 C CA . ASP A 1 129 ? -10.187 -10.894 11.549 1.00 95.69 129 ASP A CA 1
ATOM 1034 C C . ASP A 1 129 ? -9.130 -11.040 10.446 1.00 95.69 129 ASP A C 1
ATOM 1036 O O . ASP A 1 129 ? -7.959 -11.285 10.724 1.00 95.69 129 ASP A O 1
ATOM 1040 N N . PHE A 1 130 ? -9.537 -10.862 9.186 1.00 95.06 130 PHE A N 1
ATOM 1041 C CA . PHE A 1 130 ? -8.636 -10.901 8.040 1.00 95.06 130 PHE A CA 1
ATOM 1042 C C . PHE A 1 130 ? -7.861 -9.592 7.848 1.00 95.06 130 PHE A C 1
ATOM 1044 O O . PHE A 1 130 ? -6.659 -9.614 7.605 1.00 95.06 130 PHE A O 1
ATOM 1051 N N . LEU A 1 131 ? -8.538 -8.443 7.909 1.00 97.19 131 LEU A N 1
ATOM 1052 C CA . LEU A 1 131 ? -7.959 -7.157 7.515 1.00 97.19 131 LEU A CA 1
ATOM 1053 C C . LEU A 1 131 ? -7.089 -6.520 8.586 1.00 97.19 131 LEU A C 1
ATOM 1055 O O . LEU A 1 131 ? -6.169 -5.789 8.234 1.00 97.19 131 LEU A O 1
ATOM 1059 N N . PHE A 1 132 ? -7.366 -6.746 9.869 1.00 97.62 132 PHE A N 1
ATOM 1060 C CA . PHE A 1 132 ? -6.587 -6.121 10.930 1.00 97.62 132 PHE A CA 1
ATOM 1061 C C . PHE A 1 132 ? -5.090 -6.453 10.834 1.00 97.62 132 PHE A C 1
ATOM 1063 O O . PHE A 1 132 ? -4.306 -5.511 10.696 1.00 97.62 132 PHE A O 1
ATOM 1070 N N . PRO A 1 133 ? -4.661 -7.733 10.851 1.00 97.12 133 PRO A N 1
ATOM 1071 C CA . PRO A 1 133 ? -3.238 -8.057 10.757 1.00 97.12 133 PRO A CA 1
ATOM 1072 C C . PRO A 1 133 ? -2.617 -7.568 9.439 1.00 97.12 133 PRO A C 1
ATOM 1074 O O . PRO A 1 133 ? -1.499 -7.057 9.441 1.00 97.12 133 PRO A O 1
ATOM 1077 N N . GLU A 1 134 ? -3.354 -7.640 8.326 1.00 96.94 134 GLU A N 1
ATOM 1078 C CA . GLU A 1 134 ? -2.870 -7.194 7.013 1.00 96.94 134 GLU A CA 1
ATOM 1079 C C . GLU A 1 134 ? -2.636 -5.677 6.967 1.00 96.94 134 GLU A C 1
ATOM 1081 O O . GLU A 1 134 ? -1.608 -5.218 6.475 1.00 96.94 134 GLU A O 1
ATOM 1086 N N . LEU A 1 135 ? -3.555 -4.876 7.509 1.00 97.88 135 LEU A N 1
ATOM 1087 C CA . LEU A 1 135 ? -3.422 -3.419 7.526 1.00 97.88 135 LEU A CA 1
ATOM 1088 C C . LEU A 1 135 ? -2.350 -2.949 8.516 1.00 97.88 135 LEU A C 1
ATOM 1090 O O . LEU A 1 135 ? -1.647 -1.981 8.223 1.00 97.88 135 LEU A O 1
ATOM 1094 N N . VAL A 1 136 ? -2.179 -3.644 9.647 1.00 97.62 136 VAL A N 1
ATOM 1095 C CA . VAL A 1 136 ? -1.041 -3.415 10.552 1.00 97.62 136 VAL A CA 1
ATOM 1096 C C . VAL A 1 136 ? 0.271 -3.678 9.815 1.00 97.62 136 VAL A C 1
ATOM 1098 O O . VAL A 1 136 ? 1.154 -2.824 9.826 1.00 97.62 136 VAL A O 1
ATOM 1101 N N . ARG A 1 137 ? 0.374 -4.795 9.089 1.00 96.00 137 ARG A N 1
ATOM 1102 C CA . ARG A 1 137 ? 1.560 -5.131 8.294 1.00 96.00 137 ARG A CA 1
ATOM 1103 C C . ARG A 1 137 ? 1.849 -4.095 7.211 1.00 96.00 137 AR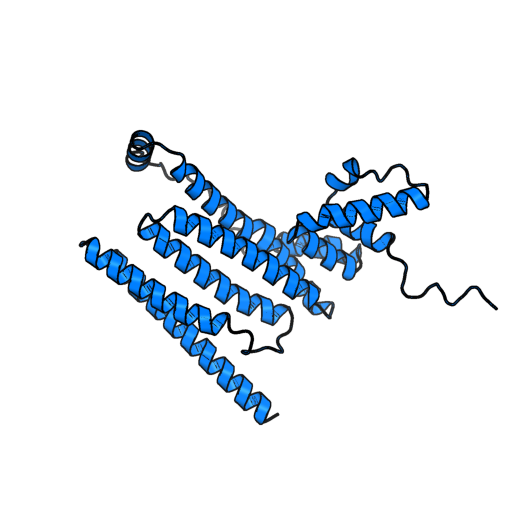G A C 1
ATOM 1105 O O . ARG A 1 137 ? 2.983 -3.640 7.089 1.00 96.00 137 ARG A O 1
ATOM 1112 N N . ILE A 1 138 ? 0.835 -3.670 6.458 1.00 97.31 138 ILE A N 1
ATOM 1113 C CA . ILE A 1 138 ? 0.980 -2.608 5.449 1.00 97.31 138 ILE A CA 1
ATOM 1114 C C . ILE A 1 138 ? 1.526 -1.325 6.093 1.00 97.31 138 ILE A C 1
ATOM 1116 O O . ILE A 1 138 ? 2.386 -0.655 5.521 1.00 97.31 138 ILE A O 1
ATOM 1120 N N . HIS A 1 139 ? 1.060 -0.977 7.294 1.00 97.31 139 HIS A N 1
ATOM 1121 C CA . HIS A 1 139 ? 1.537 0.205 8.005 1.00 97.31 139 HIS A CA 1
ATOM 1122 C C . HIS A 1 139 ? 2.982 0.067 8.510 1.00 97.31 139 HIS A C 1
ATOM 1124 O O . HIS A 1 139 ? 3.809 0.954 8.276 1.00 97.31 139 HIS A O 1
ATOM 1130 N N . ASP A 1 140 ? 3.285 -1.028 9.202 1.00 95.62 140 ASP A N 1
ATOM 1131 C CA . ASP A 1 140 ? 4.552 -1.207 9.914 1.00 95.62 140 ASP A CA 1
ATOM 1132 C C . ASP A 1 140 ? 5.684 -1.687 8.998 1.00 95.62 140 ASP A C 1
ATOM 1134 O O . ASP A 1 140 ? 6.856 -1.510 9.326 1.00 95.62 140 ASP A O 1
ATOM 1138 N N . HIS A 1 141 ? 5.361 -2.269 7.840 1.00 94.31 141 HIS A N 1
ATOM 1139 C CA . HIS A 1 141 ? 6.344 -2.787 6.891 1.00 94.31 141 HIS A CA 1
ATOM 1140 C C . HIS A 1 141 ? 6.312 -2.015 5.574 1.00 94.31 141 HIS A C 1
ATOM 1142 O O . HIS A 1 141 ? 7.294 -1.354 5.233 1.00 94.31 141 HIS A O 1
ATOM 1148 N N . ASP A 1 142 ? 5.203 -2.063 4.835 1.00 96.00 142 ASP A N 1
ATOM 1149 C CA . ASP A 1 142 ? 5.179 -1.565 3.454 1.00 96.00 142 ASP A CA 1
ATOM 1150 C C . ASP A 1 142 ? 5.332 -0.040 3.398 1.00 96.00 142 ASP A C 1
ATOM 1152 O O . ASP A 1 142 ? 6.188 0.478 2.676 1.00 96.00 142 ASP A O 1
ATOM 1156 N N . LEU A 1 143 ? 4.569 0.696 4.213 1.00 97.25 143 LEU A N 1
ATOM 1157 C CA . LEU A 1 143 ? 4.707 2.150 4.318 1.00 97.25 143 LEU A CA 1
ATOM 1158 C C . LEU A 1 143 ? 6.075 2.553 4.881 1.00 97.25 143 LEU A C 1
ATOM 1160 O O . LEU A 1 143 ? 6.644 3.540 4.418 1.00 97.25 143 LEU A O 1
ATOM 1164 N N . GLN A 1 144 ? 6.643 1.797 5.827 1.00 95.94 144 GLN A N 1
ATOM 1165 C CA . GLN A 1 144 ? 7.988 2.084 6.345 1.00 95.94 144 GLN A CA 1
ATOM 1166 C C . GLN A 1 144 ? 9.063 1.889 5.273 1.00 95.94 144 GLN A C 1
ATOM 1168 O O . GLN A 1 144 ? 9.950 2.731 5.134 1.00 95.94 144 GLN A O 1
ATOM 1173 N N . ALA A 1 145 ? 8.966 0.828 4.469 1.00 95.88 145 ALA A N 1
ATOM 1174 C CA . ALA A 1 145 ? 9.870 0.585 3.352 1.00 95.88 145 ALA A CA 1
ATOM 1175 C C . ALA A 1 145 ? 9.779 1.693 2.290 1.00 95.88 145 ALA A C 1
ATOM 1177 O O . ALA A 1 145 ? 10.809 2.168 1.809 1.00 95.88 145 ALA A O 1
ATOM 1178 N N . LEU A 1 146 ? 8.566 2.150 1.958 1.00 97.19 146 LEU A N 1
ATOM 1179 C CA . LEU A 1 146 ? 8.363 3.265 1.029 1.00 97.19 146 LEU A CA 1
ATOM 1180 C C . LEU A 1 146 ? 8.894 4.592 1.586 1.00 97.19 146 LEU A C 1
ATOM 1182 O O . LEU A 1 146 ? 9.569 5.320 0.861 1.00 97.19 146 LEU A O 1
ATOM 1186 N N . ASN A 1 147 ? 8.660 4.886 2.867 1.00 95.56 147 ASN A N 1
ATOM 1187 C CA . ASN A 1 147 ? 9.188 6.085 3.523 1.00 95.56 147 ASN A CA 1
ATOM 1188 C C . ASN A 1 147 ? 10.718 6.070 3.589 1.00 95.56 147 ASN A C 1
ATOM 1190 O O . ASN A 1 147 ? 11.355 7.102 3.376 1.00 95.56 147 ASN A O 1
ATOM 1194 N N . LEU A 1 148 ? 11.324 4.909 3.857 1.00 95.94 148 LEU A N 1
ATOM 1195 C CA . LEU A 1 148 ? 12.775 4.749 3.826 1.00 95.94 148 LEU A CA 1
ATOM 1196 C C . LEU A 1 148 ? 13.314 4.999 2.417 1.00 95.94 148 LEU A C 1
ATOM 1198 O O . LEU A 1 148 ? 14.277 5.748 2.258 1.00 95.94 148 LEU A O 1
ATOM 1202 N N . TRP A 1 149 ? 12.678 4.412 1.400 1.00 96.06 149 TRP A N 1
ATOM 1203 C CA . TRP A 1 149 ? 13.045 4.647 0.009 1.00 96.06 149 TRP A CA 1
ATOM 1204 C C . TRP A 1 149 ? 12.944 6.137 -0.342 1.00 96.06 149 TRP A C 1
ATOM 1206 O O . TRP A 1 149 ? 13.909 6.711 -0.842 1.00 96.06 149 TRP A O 1
ATOM 1216 N N . GLN A 1 150 ? 11.839 6.801 -0.002 1.00 94.62 150 GLN A N 1
ATOM 1217 C CA . GLN A 1 150 ? 11.668 8.233 -0.238 1.00 94.62 150 GLN A CA 1
ATOM 1218 C C . GLN A 1 150 ? 12.737 9.062 0.483 1.00 94.62 150 GLN A C 1
ATOM 1220 O O . GLN A 1 150 ? 13.397 9.880 -0.149 1.00 94.62 150 GLN A O 1
ATOM 1225 N N . THR A 1 151 ? 12.986 8.789 1.766 1.00 94.19 151 THR A N 1
ATOM 1226 C CA . THR A 1 151 ? 14.009 9.483 2.566 1.00 94.19 151 THR A CA 1
ATOM 1227 C C . THR A 1 151 ? 15.396 9.356 1.938 1.00 94.19 151 THR A C 1
ATOM 1229 O O . THR A 1 151 ? 16.155 10.323 1.911 1.00 94.19 151 THR A O 1
ATOM 1232 N N . GLN A 1 152 ? 15.738 8.181 1.400 1.00 92.38 152 GLN A N 1
ATOM 1233 C CA . GLN A 1 152 ? 16.999 7.978 0.684 1.00 92.38 152 GLN A CA 1
ATOM 1234 C C . GLN A 1 152 ? 17.070 8.823 -0.591 1.00 92.38 152 GLN A C 1
ATOM 1236 O O . GLN A 1 152 ? 18.097 9.451 -0.846 1.00 92.38 152 GLN A O 1
ATOM 1241 N N . ILE A 1 153 ? 15.993 8.861 -1.380 1.00 93.25 153 ILE A N 1
ATOM 1242 C CA . ILE A 1 153 ? 15.925 9.677 -2.596 1.00 93.25 153 ILE A CA 1
ATOM 1243 C C . ILE A 1 153 ? 16.042 11.168 -2.270 1.00 93.25 153 ILE A C 1
ATOM 1245 O O . ILE A 1 153 ? 16.798 11.880 -2.931 1.00 93.25 153 ILE A O 1
ATOM 1249 N N . ASP A 1 154 ? 15.330 11.635 -1.249 1.00 92.19 154 ASP A N 1
ATOM 1250 C CA . ASP A 1 154 ? 15.343 13.033 -0.828 1.00 92.19 154 ASP A CA 1
ATOM 1251 C C . ASP A 1 154 ? 16.715 13.428 -0.278 1.00 92.19 154 ASP A C 1
ATOM 1253 O O . ASP A 1 154 ? 17.237 14.483 -0.630 1.00 92.19 154 ASP A O 1
ATOM 1257 N N . TRP A 1 155 ? 17.363 12.553 0.498 1.00 92.12 155 TRP A N 1
ATOM 1258 C CA . TRP A 1 155 ? 18.735 12.769 0.954 1.00 92.12 155 TRP A CA 1
ATOM 1259 C C . TRP A 1 155 ? 19.707 12.914 -0.220 1.00 92.12 155 TRP A C 1
ATOM 1261 O O . TRP A 1 155 ? 20.473 13.876 -0.253 1.00 92.12 155 TRP A O 1
ATOM 1271 N N . VAL A 1 156 ? 19.639 12.031 -1.224 1.00 88.00 156 VAL A N 1
ATOM 1272 C CA . VAL A 1 156 ? 20.490 12.124 -2.424 1.00 88.00 156 VAL A CA 1
ATOM 1273 C C . VAL A 1 156 ? 20.306 13.459 -3.153 1.00 88.00 156 VAL A C 1
ATOM 1275 O O . VAL A 1 156 ? 21.274 13.990 -3.690 1.00 88.00 156 VAL A O 1
ATOM 1278 N N . GLN A 1 157 ? 19.101 14.037 -3.147 1.00 87.88 157 GLN A N 1
ATOM 1279 C CA . GLN A 1 157 ? 18.844 15.353 -3.748 1.00 87.88 157 GLN A CA 1
ATOM 1280 C C . GLN A 1 157 ? 19.481 16.519 -2.976 1.00 87.88 157 GLN A C 1
ATOM 1282 O O . GLN A 1 157 ? 19.663 17.588 -3.554 1.00 87.88 157 GLN A O 1
ATOM 1287 N N . THR A 1 158 ? 19.817 16.336 -1.694 1.00 90.88 158 THR A N 1
ATOM 1288 C CA . THR A 1 158 ? 20.498 17.365 -0.885 1.00 90.88 158 THR A CA 1
ATOM 1289 C C . THR A 1 158 ? 22.012 17.407 -1.089 1.00 90.88 158 THR A C 1
ATOM 1291 O O . THR A 1 158 ? 22.637 18.386 -0.688 1.00 90.88 158 THR A O 1
ATOM 1294 N N . LEU A 1 159 ? 22.589 16.370 -1.704 1.00 88.69 159 LEU A N 1
ATOM 1295 C CA . LEU A 1 159 ? 24.032 16.236 -1.889 1.00 88.69 159 LEU A CA 1
ATOM 1296 C C . LEU A 1 159 ? 24.552 17.130 -3.017 1.00 88.69 159 LEU A C 1
ATOM 1298 O O . LEU A 1 159 ? 23.907 17.295 -4.057 1.00 88.69 159 LEU A O 1
ATOM 1302 N N . ASP A 1 160 ? 25.763 17.651 -2.844 1.00 88.38 160 ASP A N 1
ATOM 1303 C CA . ASP A 1 160 ? 26.457 18.366 -3.908 1.00 88.38 160 ASP A CA 1
ATOM 1304 C C . ASP A 1 160 ? 27.065 17.415 -4.962 1.00 88.38 160 ASP A C 1
ATOM 1306 O O . ASP A 1 160 ? 27.088 16.185 -4.836 1.00 88.38 160 ASP A O 1
ATOM 1310 N N . SER A 1 161 ? 27.566 17.980 -6.064 1.00 84.38 161 SER A N 1
ATOM 1311 C CA . SER A 1 161 ? 28.109 17.173 -7.161 1.00 84.38 161 SER A CA 1
ATOM 1312 C C . SER A 1 161 ? 29.348 16.357 -6.782 1.00 84.38 161 SER A C 1
ATOM 1314 O O . SER A 1 161 ? 29.607 15.327 -7.412 1.00 84.38 161 SER A O 1
ATOM 1316 N N . ASP A 1 162 ? 30.131 16.810 -5.803 1.00 86.69 162 ASP A N 1
ATOM 1317 C CA . ASP A 1 162 ? 31.344 16.125 -5.361 1.00 86.69 162 ASP A CA 1
ATOM 1318 C C . ASP A 1 162 ? 31.006 14.995 -4.379 1.00 86.69 162 ASP A C 1
ATOM 1320 O O . ASP A 1 162 ? 31.561 13.900 -4.497 1.00 86.69 162 ASP A O 1
ATOM 1324 N N . GLU A 1 163 ? 30.018 15.195 -3.509 1.00 86.38 163 GLU A N 1
ATOM 1325 C CA . GLU A 1 163 ? 29.426 14.177 -2.641 1.00 86.38 163 GLU A CA 1
ATOM 1326 C C . GLU A 1 163 ? 28.752 13.066 -3.452 1.00 86.38 163 GLU A C 1
ATOM 1328 O O . GLU A 1 163 ? 28.984 11.885 -3.193 1.00 86.38 163 GLU A O 1
ATOM 1333 N N . ILE A 1 164 ? 28.002 13.409 -4.507 1.00 83.75 164 ILE A N 1
ATOM 1334 C CA . ILE A 1 164 ? 27.414 12.421 -5.429 1.00 83.75 164 ILE A CA 1
ATOM 1335 C C . ILE A 1 164 ? 28.512 11.613 -6.133 1.00 83.75 164 ILE A C 1
ATOM 1337 O O . ILE A 1 164 ? 28.396 10.396 -6.312 1.00 83.75 164 ILE A O 1
ATOM 1341 N N . ARG A 1 165 ? 29.606 12.262 -6.552 1.00 82.88 165 ARG A N 1
ATOM 1342 C CA . ARG A 1 165 ? 30.754 11.566 -7.156 1.00 82.88 165 ARG A CA 1
ATOM 1343 C C . ARG A 1 165 ? 31.442 10.646 -6.161 1.00 82.88 165 ARG A C 1
ATOM 1345 O O . ARG A 1 165 ? 31.865 9.564 -6.565 1.00 82.88 165 ARG A O 1
ATOM 1352 N N . LEU A 1 166 ? 31.569 11.068 -4.906 1.00 85.50 166 LEU A N 1
ATOM 1353 C CA . LEU A 1 166 ? 32.130 10.252 -3.839 1.00 85.50 166 LEU A CA 1
ATOM 1354 C C . LEU A 1 166 ? 31.244 9.032 -3.583 1.00 85.50 166 LEU A C 1
ATOM 1356 O O . LEU A 1 166 ? 31.754 7.920 -3.641 1.00 85.50 166 LEU A O 1
ATOM 1360 N N . LEU A 1 167 ? 29.933 9.228 -3.427 1.00 83.12 167 LEU A N 1
ATOM 1361 C CA . LEU A 1 167 ? 28.951 8.166 -3.201 1.00 83.12 167 LEU A CA 1
ATOM 1362 C C . LEU A 1 167 ? 28.973 7.112 -4.318 1.00 83.12 167 LEU A C 1
ATOM 1364 O O . LEU A 1 167 ? 29.018 5.920 -4.039 1.00 83.12 167 LEU A O 1
ATOM 1368 N N . ASN A 1 168 ? 29.024 7.542 -5.583 1.00 80.12 168 ASN A N 1
ATOM 1369 C CA . ASN A 1 168 ? 29.108 6.634 -6.735 1.00 80.12 168 ASN A CA 1
ATOM 1370 C C . ASN A 1 168 ? 30.447 5.881 -6.835 1.00 80.12 168 ASN A C 1
ATOM 1372 O O . ASN A 1 168 ? 30.535 4.874 -7.535 1.00 80.12 168 ASN A O 1
ATOM 1376 N N . ARG A 1 169 ? 31.506 6.396 -6.200 1.00 79.81 169 ARG A N 1
ATOM 1377 C CA . ARG A 1 169 ? 32.840 5.774 -6.153 1.00 79.81 169 ARG A CA 1
ATOM 1378 C C . ARG A 1 169 ? 33.058 4.945 -4.895 1.00 79.81 169 ARG A C 1
ATOM 1380 O O . ARG A 1 169 ? 34.013 4.175 -4.851 1.00 79.81 169 ARG A O 1
ATOM 1387 N N . SER A 1 170 ? 32.231 5.127 -3.871 1.00 76.56 170 SER A N 1
ATOM 1388 C CA . SER A 1 170 ? 32.285 4.335 -2.656 1.00 76.56 170 SER A CA 1
ATOM 1389 C C . SER A 1 170 ? 31.888 2.898 -2.978 1.00 76.56 170 SER A C 1
ATOM 1391 O O . SER A 1 170 ? 30.763 2.626 -3.390 1.00 76.56 170 SER A O 1
ATOM 1393 N N . GLU A 1 171 ? 32.806 1.962 -2.753 1.00 65.38 171 GLU A N 1
ATOM 1394 C CA . GLU A 1 171 ? 32.454 0.552 -2.637 1.00 65.38 171 GLU A CA 1
ATOM 1395 C C . GLU A 1 171 ? 31.663 0.396 -1.337 1.00 65.38 171 GLU A C 1
ATOM 1397 O O . GLU A 1 171 ? 32.222 0.304 -0.242 1.00 65.38 171 GLU A O 1
ATOM 1402 N N . LEU A 1 172 ? 30.335 0.461 -1.441 1.00 68.19 172 LEU A N 1
ATOM 1403 C CA . LEU A 1 172 ? 29.465 0.098 -0.335 1.00 68.19 172 LEU A CA 1
ATOM 1404 C C . LEU A 1 172 ? 29.668 -1.396 -0.098 1.00 68.19 172 LEU A C 1
ATOM 1406 O O . LEU A 1 172 ? 29.177 -2.228 -0.860 1.00 68.19 172 LEU A O 1
ATOM 1410 N N . ASN A 1 173 ? 30.426 -1.731 0.946 1.00 60.06 173 ASN A N 1
ATOM 1411 C CA . ASN A 1 173 ? 30.487 -3.104 1.416 1.00 60.06 173 ASN A CA 1
ATOM 1412 C C . ASN A 1 173 ? 29.050 -3.529 1.722 1.00 60.06 173 ASN A C 1
ATOM 1414 O O . ASN A 1 173 ? 28.387 -2.831 2.500 1.00 60.06 173 ASN A O 1
ATOM 1418 N N . PRO A 1 174 ? 28.547 -4.623 1.125 1.00 58.66 174 PRO A N 1
ATOM 1419 C CA . PRO A 1 174 ? 27.261 -5.150 1.527 1.00 58.66 174 PRO A CA 1
ATOM 1420 C C . PRO A 1 174 ? 27.341 -5.379 3.032 1.00 58.66 174 PRO A C 1
ATOM 1422 O O . PRO A 1 174 ? 28.207 -6.110 3.517 1.00 58.66 174 PRO A O 1
ATOM 1425 N N . VAL A 1 175 ? 26.488 -4.682 3.784 1.00 56.91 175 VAL A N 1
ATOM 1426 C CA . VAL A 1 175 ? 26.290 -5.024 5.185 1.00 56.91 175 VAL A CA 1
ATOM 1427 C C . VAL A 1 175 ? 25.801 -6.456 5.148 1.00 56.91 175 VAL A C 1
ATOM 1429 O O . VAL A 1 175 ? 24.775 -6.737 4.526 1.00 56.91 175 VAL A O 1
ATOM 1432 N N . ASP A 1 176 ? 26.568 -7.349 5.765 1.00 49.66 176 ASP A N 1
ATOM 1433 C CA . ASP A 1 176 ? 26.178 -8.733 5.978 1.00 49.66 176 ASP A CA 1
ATOM 1434 C C . ASP A 1 176 ? 25.045 -8.697 7.009 1.00 49.66 176 ASP A C 1
ATOM 1436 O O . ASP A 1 176 ? 25.221 -8.905 8.213 1.00 49.66 176 ASP A O 1
ATOM 1440 N N . LEU A 1 177 ? 23.869 -8.276 6.538 1.00 49.59 177 LEU A N 1
ATOM 1441 C CA . LEU A 1 177 ? 22.622 -8.433 7.240 1.00 49.59 177 LEU A CA 1
ATOM 1442 C C . LEU A 1 177 ? 22.489 -9.936 7.344 1.00 49.59 177 LEU A C 1
ATOM 1444 O O . LEU A 1 177 ? 22.083 -10.601 6.392 1.00 49.59 177 LEU A O 1
ATOM 1448 N N . LYS A 1 178 ? 22.881 -10.470 8.502 1.00 44.62 178 LYS A N 1
ATOM 1449 C CA . LYS A 1 178 ? 22.429 -11.780 8.928 1.00 44.62 178 LYS A CA 1
ATOM 1450 C C . LYS A 1 178 ? 20.913 -11.696 8.861 1.00 44.62 178 LYS A C 1
ATOM 1452 O O . LYS A 1 178 ? 20.280 -11.214 9.797 1.00 44.62 178 LYS A O 1
ATOM 1457 N N . MET A 1 179 ? 20.339 -12.113 7.733 1.00 44.97 179 MET A N 1
ATOM 1458 C CA . MET A 1 179 ? 18.984 -12.615 7.705 1.00 44.97 179 MET A CA 1
ATOM 1459 C C . MET A 1 179 ? 19.003 -13.661 8.801 1.00 44.97 179 MET A C 1
ATOM 1461 O O . MET A 1 179 ? 19.657 -14.696 8.650 1.00 44.97 179 MET A O 1
ATOM 1465 N N . SER A 1 180 ? 18.434 -13.314 9.957 1.00 47.19 180 SER A N 1
ATOM 1466 C CA . SER A 1 180 ? 18.219 -14.277 11.021 1.00 47.19 180 SER A CA 1
ATOM 1467 C C . SER A 1 180 ? 17.635 -15.502 10.342 1.00 47.19 180 SER A C 1
ATOM 1469 O O . SER A 1 180 ? 16.699 -15.365 9.550 1.00 47.19 180 SER A O 1
ATOM 1471 N N . GLY A 1 181 ? 18.311 -16.634 10.525 1.00 44.62 181 GLY A N 1
ATOM 1472 C CA . GLY A 1 181 ? 18.095 -17.833 9.738 1.00 44.62 181 GLY A CA 1
ATOM 1473 C C . GLY A 1 181 ? 16.612 -18.132 9.582 1.00 44.62 181 GLY A C 1
ATOM 1474 O O . GLY A 1 181 ? 15.816 -17.957 10.502 1.00 44.62 181 GLY A O 1
ATOM 1475 N N . THR A 1 182 ? 16.265 -18.601 8.394 1.00 45.38 182 THR A N 1
ATOM 1476 C CA . THR A 1 182 ? 15.013 -19.260 8.024 1.00 45.38 182 THR A CA 1
ATOM 1477 C C . THR A 1 182 ? 14.798 -20.555 8.829 1.00 45.38 182 THR A C 1
ATOM 1479 O O . THR A 1 182 ? 14.610 -21.626 8.263 1.00 45.38 182 THR A O 1
ATOM 1482 N N . GLU A 1 183 ? 14.832 -20.476 10.160 1.00 46.09 183 GLU A N 1
ATOM 1483 C CA . GLU A 1 183 ? 14.505 -21.576 11.074 1.00 46.09 183 GLU A CA 1
ATOM 1484 C C . GLU A 1 183 ? 13.066 -21.512 11.597 1.00 46.09 183 GLU A C 1
ATOM 1486 O O . GLU A 1 183 ? 12.616 -22.469 12.218 1.00 46.09 183 GLU A O 1
ATOM 1491 N N . SER A 1 184 ? 12.291 -20.473 11.266 1.00 49.59 184 SER A N 1
ATOM 1492 C CA . SER A 1 184 ? 10.875 -20.412 11.636 1.00 49.59 184 SER A CA 1
ATOM 1493 C C . SER A 1 184 ? 9.956 -20.327 10.423 1.00 49.59 184 SER A C 1
ATOM 1495 O O . SER A 1 184 ? 9.386 -19.296 10.088 1.00 49.59 184 SER A O 1
ATOM 1497 N N . LEU A 1 185 ? 9.802 -21.458 9.733 1.00 53.66 185 LEU A N 1
ATOM 1498 C CA . LEU A 1 185 ? 8.792 -21.644 8.679 1.00 53.66 185 LEU A CA 1
ATOM 1499 C C . LEU A 1 185 ? 7.354 -21.764 9.237 1.00 53.66 185 LEU A C 1
ATOM 1501 O O . LEU A 1 185 ? 6.430 -22.038 8.475 1.00 53.66 185 LEU A O 1
ATOM 1505 N N . LEU A 1 186 ? 7.162 -21.594 10.553 1.00 56.78 186 LEU A N 1
ATOM 1506 C CA . LEU A 1 186 ? 5.892 -21.801 11.260 1.00 56.78 186 LEU A CA 1
ATOM 1507 C C . LEU A 1 186 ? 5.570 -20.717 12.305 1.00 56.78 186 LEU A C 1
ATOM 1509 O O . LEU A 1 186 ? 4.609 -20.878 13.054 1.00 56.78 186 LEU A O 1
ATOM 1513 N N . GLU A 1 187 ? 6.344 -19.633 12.391 1.00 73.94 187 GLU A N 1
ATOM 1514 C CA . GLU A 1 187 ? 6.015 -18.547 13.318 1.00 73.94 187 GLU A CA 1
ATOM 1515 C C . GLU A 1 187 ? 4.789 -17.774 12.823 1.00 73.94 187 GLU A C 1
ATOM 1517 O O . GLU A 1 187 ? 4.736 -17.303 11.685 1.00 73.94 187 GLU A O 1
ATOM 1522 N N . VAL A 1 188 ? 3.784 -17.675 13.696 1.00 78.19 188 VAL A N 1
ATOM 1523 C CA . VAL A 1 188 ? 2.617 -16.815 13.492 1.00 78.19 188 VAL A CA 1
ATOM 1524 C C . VAL A 1 188 ? 3.122 -15.376 13.333 1.00 78.19 188 VAL A C 1
ATOM 1526 O O . VAL A 1 188 ? 3.909 -14.934 14.175 1.00 78.19 188 VAL A O 1
ATOM 1529 N N . PRO A 1 189 ? 2.702 -14.634 12.288 1.00 87.00 189 PRO A N 1
ATOM 1530 C CA . PRO A 1 189 ? 3.107 -13.243 12.119 1.00 87.00 189 PRO A CA 1
ATOM 1531 C C . PRO A 1 189 ? 2.846 -12.424 13.388 1.00 87.00 189 PRO A C 1
ATOM 1533 O O . PRO A 1 189 ? 1.829 -12.604 14.064 1.00 87.00 189 PRO A O 1
ATOM 1536 N N . SER A 1 190 ? 3.752 -11.507 13.721 1.00 90.44 190 SER A N 1
ATOM 1537 C CA . SER A 1 190 ? 3.625 -10.643 14.903 1.00 90.44 190 SER A CA 1
ATOM 1538 C C . SER A 1 190 ? 2.309 -9.862 14.932 1.00 90.44 190 SER A C 1
ATOM 1540 O O . SER A 1 190 ? 1.719 -9.667 15.989 1.00 90.44 190 SER A O 1
ATOM 1542 N N . GLU A 1 191 ? 1.823 -9.469 13.762 1.00 93.88 191 GLU A N 1
ATOM 1543 C CA . GLU A 1 191 ? 0.597 -8.717 13.534 1.00 93.88 191 GLU A CA 1
ATOM 1544 C C . GLU A 1 191 ? -0.642 -9.567 13.855 1.00 93.88 191 GLU A C 1
ATOM 1546 O O . GLU A 1 191 ? -1.614 -9.061 14.417 1.00 93.88 191 GLU A O 1
ATOM 1551 N N . GLN A 1 192 ? -0.578 -10.873 13.571 1.00 93.06 192 GLN A N 1
ATOM 1552 C CA . GLN A 1 192 ? -1.616 -11.836 13.939 1.00 93.06 192 GLN A CA 1
ATOM 1553 C C . GLN A 1 192 ? -1.631 -12.065 15.455 1.00 93.06 192 GLN A C 1
ATOM 1555 O O . GLN A 1 192 ? -2.692 -12.011 16.070 1.00 93.06 192 GLN A O 1
ATOM 1560 N N . THR A 1 193 ? -0.457 -12.231 16.074 1.00 93.25 193 THR A N 1
ATOM 1561 C CA . THR A 1 193 ? -0.339 -12.345 17.540 1.00 93.25 193 THR A CA 1
ATOM 1562 C C . THR A 1 193 ? -0.889 -11.096 18.240 1.00 93.25 193 THR A C 1
ATOM 1564 O O . THR A 1 193 ? -1.676 -11.202 19.179 1.00 93.25 193 THR A O 1
ATOM 1567 N N . LEU A 1 194 ? -0.544 -9.900 17.747 1.00 93.56 194 LEU A N 1
ATOM 1568 C CA . LEU A 1 194 ? -1.080 -8.633 18.250 1.00 93.56 194 LEU A CA 1
ATOM 1569 C C . LEU A 1 194 ? -2.610 -8.602 18.164 1.00 93.56 194 LEU A C 1
ATOM 1571 O O . LEU A 1 194 ? -3.277 -8.193 19.114 1.00 93.56 194 LEU A O 1
ATOM 1575 N N . TYR A 1 195 ? -3.173 -9.032 17.034 1.00 95.38 195 TYR A N 1
ATOM 1576 C CA . TYR A 1 195 ? -4.618 -9.071 16.862 1.00 95.38 195 TYR A CA 1
ATOM 1577 C C . TYR A 1 195 ? -5.295 -10.003 17.872 1.00 95.38 195 TYR A C 1
ATOM 1579 O O . TYR A 1 195 ? -6.243 -9.595 18.541 1.00 95.38 195 TYR A O 1
ATOM 1587 N N . GLU A 1 196 ? -4.771 -11.216 18.047 1.00 94.25 196 GLU A N 1
ATOM 1588 C CA . GLU A 1 196 ? -5.287 -12.209 18.997 1.00 94.25 196 GLU A CA 1
ATOM 1589 C C . GLU A 1 196 ? -5.220 -11.727 20.456 1.00 94.25 196 GLU A C 1
ATOM 1591 O O . GLU A 1 196 ? -6.083 -12.063 21.269 1.00 94.25 196 GLU A O 1
ATOM 1596 N N . GLU A 1 197 ? -4.241 -10.887 20.801 1.00 94.44 197 GLU A N 1
ATOM 1597 C CA . GLU A 1 197 ? -4.139 -10.276 22.128 1.00 94.44 197 GLU A CA 1
ATOM 1598 C C . GLU A 1 197 ? -5.145 -9.144 22.375 1.00 94.44 197 GLU A C 1
ATOM 1600 O O . GLU A 1 197 ? -5.536 -8.920 23.533 1.00 94.44 197 GLU A O 1
ATOM 1605 N N . LEU A 1 198 ? -5.506 -8.397 21.327 1.00 93.62 198 LEU A N 1
ATOM 1606 C CA . LEU A 1 198 ? -6.393 -7.233 21.398 1.00 93.62 198 LEU A CA 1
ATOM 1607 C C . LEU A 1 198 ? -7.864 -7.619 21.236 1.00 93.62 198 LEU A C 1
ATOM 1609 O O . LEU A 1 198 ? -8.701 -7.123 21.987 1.00 93.62 198 LEU A O 1
ATOM 1613 N N . GLN A 1 199 ? -8.178 -8.541 20.324 1.00 93.12 199 GLN A N 1
ATOM 1614 C CA . GLN A 1 199 ? -9.541 -8.968 20.000 1.00 93.12 199 GLN A CA 1
ATOM 1615 C C . GLN A 1 199 ? -10.410 -9.281 21.240 1.00 93.12 199 GLN A C 1
ATOM 1617 O O . GLN A 1 199 ? -11.500 -8.717 21.335 1.00 93.12 199 GLN A O 1
ATOM 1622 N N . PRO A 1 200 ? -9.974 -10.076 22.245 1.00 92.25 200 PRO A N 1
ATOM 1623 C CA . PRO A 1 200 ? -10.808 -10.370 23.415 1.00 92.25 200 PRO A CA 1
ATOM 1624 C C . PRO A 1 200 ? -10.939 -9.197 24.403 1.00 92.25 200 PRO A C 1
ATOM 1626 O O . PRO A 1 200 ? -11.782 -9.241 25.298 1.00 92.25 200 PRO A O 1
ATOM 1629 N N . LYS A 1 201 ? -10.094 -8.165 24.289 1.00 91.50 201 LYS A N 1
ATOM 1630 C CA . LYS A 1 201 ? -10.050 -7.000 25.193 1.00 91.50 201 LYS A CA 1
ATOM 1631 C C . LYS A 1 201 ? -10.750 -5.774 24.605 1.00 91.50 201 LYS A C 1
ATOM 1633 O O . LYS A 1 201 ? -10.751 -4.719 25.238 1.00 91.50 201 LYS A O 1
ATOM 1638 N N . SER A 1 202 ? -11.295 -5.882 23.397 1.00 90.38 202 SER A N 1
ATOM 1639 C CA . SER A 1 202 ? -11.788 -4.747 22.620 1.00 90.38 202 SER A CA 1
ATOM 1640 C C . SER A 1 202 ? -13.101 -5.061 21.931 1.00 90.38 202 SER A C 1
ATOM 1642 O O . SER A 1 202 ? -13.447 -6.213 21.697 1.00 90.38 202 SER A O 1
ATOM 1644 N N . ASN A 1 203 ? -13.824 -4.011 21.561 1.00 91.31 203 ASN A N 1
ATOM 1645 C CA . ASN A 1 203 ? -14.931 -4.129 20.622 1.00 91.31 203 ASN A CA 1
ATOM 1646 C C . ASN A 1 203 ? -14.428 -3.905 19.174 1.00 91.31 203 ASN A C 1
ATOM 1648 O O . ASN A 1 203 ? -13.405 -3.236 18.972 1.00 91.31 203 ASN A O 1
ATOM 1652 N N . PRO A 1 204 ? -15.155 -4.399 18.155 1.00 92.88 204 PRO A N 1
ATOM 1653 C CA . PRO A 1 204 ? -14.766 -4.243 16.751 1.00 92.88 204 PRO A CA 1
ATOM 1654 C C . PRO A 1 204 ? -14.601 -2.784 16.305 1.00 92.88 204 PRO A C 1
ATOM 1656 O O . PRO A 1 204 ? -13.671 -2.465 15.567 1.00 92.88 204 PRO A O 1
ATOM 1659 N N . ALA A 1 205 ? -15.453 -1.872 16.787 1.00 92.94 205 ALA A N 1
ATOM 1660 C CA . ALA A 1 205 ? -15.395 -0.460 16.408 1.00 92.94 205 ALA A CA 1
ATOM 1661 C C . ALA A 1 205 ? -14.099 0.217 16.885 1.00 92.94 205 ALA A C 1
ATOM 1663 O O . ALA A 1 205 ? -13.502 1.002 16.148 1.00 92.94 205 ALA A O 1
ATOM 1664 N N . THR A 1 206 ? -13.623 -0.124 18.084 1.00 94.62 206 THR A N 1
ATOM 1665 C CA . THR A 1 206 ? -12.328 0.315 18.612 1.00 94.62 206 THR A CA 1
ATOM 1666 C C . THR A 1 206 ? -11.176 -0.185 17.749 1.00 94.62 206 THR A C 1
ATOM 1668 O O . THR A 1 206 ? -10.282 0.598 17.439 1.00 94.62 206 THR A O 1
ATOM 1671 N N . LEU A 1 207 ? -11.196 -1.448 17.322 1.00 96.19 207 LEU A N 1
ATOM 1672 C CA . LEU A 1 207 ? -10.141 -2.002 16.469 1.00 96.19 207 LEU A CA 1
ATOM 1673 C C . LEU A 1 207 ? -10.130 -1.326 15.089 1.00 96.19 207 LEU A C 1
ATOM 1675 O O . LEU A 1 207 ? -9.070 -0.933 14.609 1.00 96.19 207 LEU A O 1
ATOM 1679 N N . CYS A 1 208 ? -11.299 -1.065 14.497 1.00 96.25 208 CYS A N 1
ATOM 1680 C CA . CYS A 1 208 ? -11.395 -0.258 13.277 1.00 96.25 208 CYS A CA 1
ATOM 1681 C C . CYS A 1 208 ? -10.867 1.171 13.488 1.00 96.25 208 CYS A C 1
ATOM 1683 O O . CYS A 1 208 ? -10.132 1.692 12.653 1.00 96.25 208 CYS A O 1
ATOM 1685 N N . ASN A 1 209 ? -11.197 1.816 14.610 1.00 95.31 209 ASN A N 1
ATOM 1686 C CA . ASN A 1 209 ? -10.691 3.151 14.935 1.00 95.31 209 ASN A CA 1
ATOM 1687 C C . ASN A 1 209 ? -9.171 3.174 15.134 1.00 95.31 209 ASN A C 1
ATOM 1689 O O . ASN A 1 209 ? -8.527 4.124 14.700 1.00 95.31 209 ASN A O 1
ATOM 1693 N N . GLN A 1 210 ? -8.586 2.131 15.724 1.00 95.69 210 GLN A N 1
ATOM 1694 C CA . GLN A 1 210 ? -7.134 1.991 15.806 1.00 95.69 210 GLN A CA 1
ATOM 1695 C C . GLN A 1 210 ? -6.512 1.964 14.404 1.00 95.69 210 GLN A C 1
ATOM 1697 O O . GLN A 1 210 ? -5.595 2.735 14.138 1.00 95.69 210 GLN A O 1
ATOM 1702 N N . LEU A 1 211 ? -7.044 1.144 13.491 1.00 96.94 211 LEU A N 1
ATOM 1703 C CA . LEU A 1 211 ? -6.554 1.081 12.110 1.00 96.94 211 LEU A CA 1
ATOM 1704 C C . LEU A 1 211 ? -6.686 2.434 11.389 1.00 96.94 211 LEU A C 1
ATOM 1706 O O . LEU A 1 211 ? -5.781 2.830 10.655 1.00 96.94 211 LEU A O 1
ATOM 1710 N N . ARG A 1 212 ? -7.778 3.179 11.625 1.00 96.62 212 ARG A N 1
ATOM 1711 C CA . ARG A 1 212 ? -7.949 4.544 11.089 1.00 96.62 212 ARG A CA 1
ATOM 1712 C C . ARG A 1 212 ? -6.859 5.484 11.587 1.00 96.62 212 ARG A C 1
ATOM 1714 O O . ARG A 1 212 ? -6.268 6.180 10.773 1.00 96.62 212 ARG A O 1
ATOM 1721 N N . LEU A 1 213 ? -6.573 5.481 12.888 1.00 95.38 213 LEU A N 1
ATOM 1722 C CA . LEU A 1 213 ? -5.548 6.341 13.488 1.00 95.38 213 LEU A CA 1
ATOM 1723 C C . LEU A 1 213 ? -4.141 6.020 12.964 1.00 95.38 213 LEU A C 1
ATOM 1725 O O . LEU A 1 213 ? -3.390 6.942 12.659 1.00 95.38 213 LEU A O 1
ATOM 1729 N N . MET A 1 214 ? -3.819 4.736 12.774 1.00 95.38 214 MET A N 1
ATOM 1730 C CA . MET A 1 214 ? -2.544 4.315 12.176 1.00 95.38 214 MET A CA 1
ATOM 1731 C C . MET A 1 214 ? -2.401 4.824 10.730 1.00 95.38 214 MET A C 1
ATOM 1733 O O . MET A 1 214 ? -1.341 5.292 10.300 1.00 95.38 214 MET A O 1
ATOM 1737 N N . MET A 1 215 ? -3.484 4.755 9.951 1.00 95.81 215 MET A N 1
ATOM 1738 C CA . MET A 1 215 ? -3.472 5.148 8.539 1.00 95.81 215 MET A CA 1
ATOM 1739 C C . MET A 1 215 ? -3.601 6.661 8.326 1.00 95.81 215 MET A C 1
ATOM 1741 O O . MET A 1 215 ? -3.031 7.164 7.357 1.00 95.81 215 MET A O 1
ATOM 1745 N N . ALA A 1 216 ? -4.258 7.380 9.236 1.00 94.44 216 ALA A N 1
ATOM 1746 C CA . ALA A 1 216 ? -4.432 8.832 9.234 1.00 94.44 216 ALA A CA 1
ATOM 1747 C C . ALA A 1 216 ? -4.032 9.438 10.594 1.00 94.44 216 ALA A C 1
ATOM 1749 O O . ALA A 1 216 ? -4.899 9.737 11.428 1.00 94.44 216 ALA A O 1
ATOM 1750 N N . PRO A 1 217 ? -2.724 9.652 10.832 1.00 86.88 217 PRO A N 1
ATOM 1751 C CA . PRO A 1 217 ? -2.227 10.238 12.076 1.00 86.88 217 PRO A CA 1
ATOM 1752 C C . PRO A 1 217 ? -2.830 11.614 12.391 1.00 86.88 217 PRO A C 1
ATOM 1754 O O . PRO A 1 217 ? -2.926 12.003 13.551 1.00 86.88 217 PRO A O 1
ATOM 1757 N N . GLU A 1 218 ? -3.280 12.359 11.382 1.00 89.56 218 GLU A N 1
ATOM 1758 C CA . GLU A 1 218 ? -3.962 13.642 11.539 1.00 89.56 218 GLU A CA 1
ATOM 1759 C C . GLU A 1 218 ? -5.292 13.534 12.306 1.00 89.56 218 GLU A C 1
ATOM 1761 O O . GLU A 1 218 ? -5.637 14.448 13.060 1.00 89.56 218 GLU A O 1
ATOM 1766 N N . MET A 1 219 ? -6.003 12.401 12.206 1.00 89.75 219 MET A N 1
ATOM 1767 C CA . MET A 1 219 ? -7.259 12.162 12.936 1.00 89.75 219 MET A CA 1
ATOM 1768 C C . MET A 1 219 ? -7.039 12.051 14.448 1.00 89.75 219 MET A C 1
ATOM 1770 O O . MET A 1 219 ? -7.960 12.237 15.247 1.00 89.75 219 MET A O 1
ATOM 1774 N N . ARG A 1 220 ? -5.801 11.790 14.873 1.00 90.88 220 ARG A N 1
ATOM 1775 C CA . ARG A 1 220 ? -5.438 11.660 16.283 1.00 90.88 220 ARG A CA 1
ATOM 1776 C C . ARG A 1 220 ? -5.716 12.926 17.082 1.00 90.88 220 ARG A C 1
ATOM 1778 O O . ARG A 1 220 ? -6.158 12.841 18.227 1.00 90.88 220 ARG A O 1
ATOM 1785 N N . LEU A 1 221 ? -5.474 14.096 16.492 1.00 90.56 221 LEU A N 1
ATOM 1786 C CA . LEU A 1 221 ? -5.753 15.383 17.134 1.00 90.56 221 LEU A CA 1
ATOM 1787 C C . LEU A 1 221 ? -7.253 15.577 17.365 1.00 90.56 221 LEU A C 1
ATOM 1789 O O . LEU A 1 221 ? -7.654 16.031 18.436 1.00 90.56 221 LEU A O 1
ATOM 1793 N N . GLU A 1 222 ? -8.076 15.191 16.391 1.00 90.69 222 GLU A N 1
ATOM 1794 C CA . GLU A 1 222 ? -9.532 15.247 16.498 1.00 90.69 222 GLU A CA 1
ATOM 1795 C C . GLU A 1 222 ? -10.032 14.337 17.626 1.00 90.69 222 GLU A C 1
ATOM 1797 O O . GLU A 1 222 ? -10.741 14.794 18.525 1.00 90.69 222 GLU A O 1
ATOM 1802 N N . TYR A 1 223 ? -9.585 13.078 17.646 1.00 92.00 223 TYR A N 1
ATOM 1803 C CA . TYR A 1 223 ? -9.990 12.104 18.662 1.00 92.00 223 TYR A CA 1
ATOM 1804 C C . TYR A 1 223 ? -9.562 12.556 20.059 1.00 92.00 223 TYR A C 1
ATOM 1806 O O . TYR A 1 223 ? -10.367 12.559 20.990 1.00 92.00 223 TYR A O 1
ATOM 1814 N N . ALA A 1 224 ? -8.310 12.997 20.208 1.00 92.12 224 ALA A N 1
ATOM 1815 C CA . ALA A 1 224 ? -7.788 13.495 21.475 1.00 92.12 224 ALA A CA 1
ATOM 1816 C C . ALA A 1 224 ? -8.534 14.749 21.966 1.00 92.12 224 ALA A C 1
ATOM 1818 O O . ALA A 1 224 ? -8.750 14.903 23.168 1.00 92.12 224 ALA A O 1
ATOM 1819 N N . SER A 1 225 ? -8.964 15.627 21.054 1.00 90.75 225 SER A N 1
ATOM 1820 C CA . SER A 1 225 ? -9.773 16.804 21.389 1.00 90.75 225 SER A CA 1
ATOM 1821 C C . SER A 1 225 ? -11.129 16.407 21.963 1.00 90.75 225 SER A C 1
ATOM 1823 O O . SER A 1 225 ? -11.489 16.862 23.050 1.00 90.75 225 SER A O 1
ATOM 1825 N N . VAL A 1 226 ? -11.838 15.498 21.286 1.00 90.88 226 VAL A N 1
ATOM 1826 C CA . VAL A 1 226 ? -13.142 14.986 21.733 1.00 90.88 226 VAL A CA 1
ATOM 1827 C C . VAL A 1 226 ? -13.022 14.317 23.104 1.00 90.88 226 VAL A C 1
ATOM 1829 O O . VAL A 1 226 ? -13.744 14.685 24.032 1.00 90.88 226 VAL A O 1
ATOM 1832 N N . ILE A 1 227 ? -12.037 13.426 23.272 1.00 92.88 227 ILE A N 1
ATOM 1833 C CA . ILE A 1 227 ? -11.761 12.753 24.549 1.00 92.88 227 ILE A CA 1
ATOM 1834 C C . ILE A 1 227 ? -11.477 13.776 25.651 1.00 92.88 227 ILE A C 1
ATOM 1836 O O . ILE A 1 227 ? -12.057 13.693 26.730 1.00 92.88 227 ILE A O 1
ATOM 1840 N N . SER A 1 228 ? -10.598 14.753 25.404 1.00 90.69 228 SER A N 1
ATOM 1841 C CA . SER A 1 228 ? -10.229 15.747 26.416 1.00 90.69 228 SER A CA 1
ATOM 1842 C C . SER A 1 228 ? -11.417 16.619 26.826 1.00 90.69 228 SER A C 1
ATOM 1844 O O . SER A 1 228 ? -11.516 16.976 27.999 1.00 90.69 228 SER A O 1
ATOM 1846 N N . GLN A 1 229 ? -12.300 16.981 25.892 1.00 89.56 229 GLN A N 1
ATOM 1847 C CA . GLN A 1 229 ? -13.500 17.768 26.188 1.00 89.56 229 GLN A CA 1
ATOM 1848 C C . GLN A 1 229 ? -14.496 16.958 27.025 1.00 89.56 229 GLN A C 1
ATOM 1850 O O . GLN A 1 229 ? -14.939 17.418 28.076 1.00 89.56 229 GLN A O 1
ATOM 1855 N N . GLN A 1 230 ? -14.791 15.724 26.613 1.00 89.81 230 GLN A N 1
ATOM 1856 C CA . GLN A 1 230 ? -15.729 14.855 27.326 1.00 89.81 230 GLN A CA 1
ATOM 1857 C C . GLN A 1 230 ? -15.193 14.436 28.700 1.00 89.81 230 GLN A C 1
ATOM 1859 O O . GLN A 1 230 ? -15.944 14.395 29.673 1.00 89.81 230 GLN A O 1
ATOM 1864 N N . ALA A 1 231 ? -13.887 14.199 28.825 1.00 89.19 231 ALA A N 1
ATOM 1865 C CA . ALA A 1 231 ? -13.241 13.914 30.100 1.00 89.19 231 ALA A CA 1
ATOM 1866 C C . ALA A 1 231 ? -13.368 15.082 31.089 1.00 89.19 231 ALA A C 1
ATOM 1868 O O . ALA A 1 231 ? -13.645 14.853 32.266 1.00 89.19 231 ALA A O 1
ATOM 1869 N N . GLN A 1 232 ? -13.221 16.329 30.625 1.00 87.19 232 GLN A N 1
ATOM 1870 C CA . GLN A 1 232 ? -13.413 17.516 31.465 1.00 87.19 232 GLN A CA 1
ATOM 1871 C C . GLN A 1 232 ? -14.852 17.634 31.969 1.00 87.19 232 GLN A C 1
ATOM 1873 O O . GLN A 1 232 ? -15.052 17.938 33.142 1.00 87.19 232 GLN A O 1
ATOM 1878 N N . SER A 1 233 ? -15.844 17.336 31.125 1.00 85.88 233 SER A N 1
ATOM 1879 C CA . SER A 1 233 ? -17.256 17.308 31.532 1.00 85.88 233 SER A CA 1
ATOM 1880 C C . SER A 1 233 ? -17.580 16.218 32.561 1.00 85.88 233 SER A C 1
ATOM 1882 O O . SER A 1 233 ? -18.578 16.337 33.262 1.00 85.88 233 SER A O 1
ATOM 1884 N N . ASN A 1 234 ? -16.740 15.184 32.674 1.00 84.38 234 ASN A N 1
ATOM 1885 C CA . ASN A 1 234 ? -16.872 14.079 33.631 1.00 84.38 234 ASN A CA 1
ATOM 1886 C C . ASN A 1 234 ? -15.860 14.165 34.797 1.00 84.38 234 ASN A C 1
ATOM 1888 O O . ASN A 1 234 ? -15.588 13.161 35.452 1.00 84.38 234 ASN A O 1
ATOM 1892 N N . ASP A 1 235 ? -15.251 15.336 35.034 1.00 85.44 235 ASP A N 1
ATOM 1893 C CA . ASP A 1 235 ? -14.240 15.584 36.079 1.00 85.44 235 ASP A CA 1
ATOM 1894 C C . ASP A 1 235 ? -12.962 14.708 36.004 1.00 85.44 235 ASP A C 1
ATOM 1896 O O . ASP A 1 235 ? -12.149 14.658 36.935 1.00 85.44 235 ASP A O 1
ATOM 1900 N N . LEU A 1 236 ? -12.694 14.078 34.855 1.00 86.00 236 LEU A N 1
ATOM 1901 C CA . LEU A 1 236 ? -11.514 13.244 34.599 1.00 86.00 236 LEU A CA 1
ATOM 1902 C C . LEU A 1 236 ? -10.305 14.091 34.168 1.00 86.00 236 LEU A C 1
ATOM 1904 O O . LEU A 1 236 ? -9.830 14.040 33.033 1.00 86.00 236 LEU A O 1
ATOM 1908 N N . LYS A 1 237 ? -9.741 14.846 35.116 1.00 81.94 237 LYS A N 1
ATOM 1909 C CA . LYS A 1 237 ? -8.631 15.803 34.892 1.00 81.94 237 LYS A CA 1
ATOM 1910 C C . LYS A 1 237 ? -7.317 15.182 34.396 1.00 81.94 237 LYS A C 1
ATOM 1912 O O . LYS A 1 237 ? -6.408 15.906 33.998 1.00 81.94 237 LYS A O 1
ATOM 1917 N N . ALA A 1 238 ? -7.184 13.857 34.447 1.00 85.38 238 ALA A N 1
ATOM 1918 C CA . ALA A 1 238 ? -5.975 13.155 34.031 1.00 85.38 238 ALA A CA 1
ATOM 1919 C C . ALA A 1 238 ? -5.837 13.012 32.504 1.00 85.38 238 ALA A C 1
ATOM 1921 O O . ALA A 1 238 ? -4.719 12.789 32.046 1.00 85.38 238 ALA A O 1
ATOM 1922 N N . LEU A 1 239 ? -6.924 13.145 31.736 1.00 88.38 239 LEU A N 1
ATOM 1923 C CA . LEU A 1 239 ? -6.949 12.972 30.278 1.00 88.38 239 LEU A CA 1
ATOM 1924 C C . LEU A 1 239 ? -6.731 14.312 29.564 1.00 88.38 239 LEU A C 1
ATOM 1926 O O . LEU A 1 239 ? -7.630 14.868 28.939 1.00 88.38 239 LEU A O 1
ATOM 1930 N N . THR A 1 240 ? -5.527 14.861 29.708 1.00 87.31 240 THR A N 1
ATOM 1931 C CA . THR A 1 240 ? -5.122 16.097 29.028 1.00 87.31 240 THR A CA 1
ATOM 1932 C C . THR A 1 240 ? -4.648 15.816 27.604 1.00 87.31 240 THR A C 1
ATOM 1934 O O . THR A 1 240 ? -4.131 14.736 27.321 1.00 87.31 240 THR A O 1
ATOM 1937 N N . MET A 1 241 ? -4.753 16.814 26.720 1.00 88.06 241 MET A N 1
ATOM 1938 C CA . MET A 1 241 ? -4.286 16.715 25.330 1.00 88.06 241 MET A CA 1
ATOM 1939 C C . MET A 1 241 ? -2.845 16.191 25.222 1.00 88.06 241 MET A C 1
ATOM 1941 O O . MET A 1 241 ? -2.585 15.279 24.451 1.00 88.06 241 MET A O 1
ATOM 1945 N N . ASP A 1 242 ? -1.926 16.707 26.040 1.00 87.31 242 ASP A N 1
ATOM 1946 C CA . ASP A 1 242 ? -0.514 16.295 26.064 1.00 87.31 242 ASP A CA 1
ATOM 1947 C C . ASP A 1 242 ? -0.329 14.787 26.339 1.00 87.31 242 ASP A C 1
ATOM 1949 O O . ASP A 1 242 ? 0.385 14.079 25.626 1.00 87.31 242 ASP A O 1
ATOM 1953 N N . LYS A 1 243 ? -1.071 14.251 27.315 1.00 89.00 243 LYS A N 1
ATOM 1954 C CA . LYS A 1 243 ? -1.058 12.816 27.634 1.00 89.00 243 LYS A CA 1
ATOM 1955 C C . LYS A 1 243 ? -1.711 11.974 26.546 1.00 89.00 243 LYS A C 1
ATOM 1957 O O . LYS A 1 243 ? -1.253 10.874 26.262 1.00 89.00 243 LYS A O 1
ATOM 1962 N N . LEU A 1 244 ? -2.774 12.483 25.929 1.00 90.00 244 LEU A N 1
ATOM 1963 C CA . LEU A 1 244 ? -3.444 11.795 24.831 1.00 90.00 244 LEU A CA 1
ATOM 1964 C C . LEU A 1 244 ? -2.544 11.735 23.591 1.00 90.00 244 LEU A C 1
ATOM 1966 O O . LEU A 1 244 ? -2.481 10.700 22.943 1.00 90.00 244 LEU A O 1
ATOM 1970 N N . GLN A 1 245 ? -1.761 12.775 23.303 1.00 86.44 245 GLN A N 1
ATOM 1971 C CA . GLN A 1 245 ? -0.830 12.759 22.171 1.00 86.44 245 GLN A CA 1
ATOM 1972 C C . GLN A 1 245 ? 0.276 11.705 22.309 1.00 86.44 245 GLN A C 1
ATOM 1974 O O . GLN A 1 245 ? 0.701 11.161 21.294 1.00 86.44 245 GLN A O 1
ATOM 1979 N N . THR A 1 246 ? 0.671 11.335 23.528 1.00 88.31 246 THR A N 1
ATOM 1980 C CA . THR A 1 246 ? 1.708 10.314 23.787 1.00 88.31 246 THR A CA 1
ATOM 1981 C C . THR A 1 246 ? 1.169 8.891 23.979 1.00 88.31 246 THR A C 1
ATOM 1983 O O . THR A 1 246 ? 1.950 7.945 24.061 1.00 88.31 246 THR A O 1
ATOM 1986 N N . ALA A 1 247 ? -0.153 8.709 24.040 1.00 91.75 247 ALA A N 1
ATOM 1987 C CA . ALA A 1 247 ? -0.780 7.399 24.221 1.00 91.75 247 ALA A CA 1
ATOM 1988 C C . ALA A 1 247 ? -0.654 6.493 22.974 1.00 91.75 247 ALA A C 1
ATOM 1990 O O . ALA A 1 247 ? -0.357 6.958 21.882 1.00 91.75 247 ALA A O 1
ATOM 1991 N N . SER A 1 248 ? -0.935 5.194 23.070 1.00 92.19 248 SER A N 1
ATOM 1992 C CA . SER A 1 248 ? -1.037 4.359 21.858 1.00 92.19 248 SER A CA 1
ATOM 1993 C C . SER A 1 248 ? -2.306 4.674 21.053 1.00 92.19 248 SER A C 1
ATOM 1995 O O . SER A 1 248 ? -3.305 5.117 21.625 1.00 92.19 248 SER A O 1
ATOM 1997 N N . ASP A 1 249 ? -2.310 4.404 19.743 1.00 93.38 249 ASP A N 1
ATOM 1998 C CA . ASP A 1 249 ? -3.529 4.504 18.914 1.00 93.38 249 ASP A CA 1
ATOM 1999 C C . ASP A 1 249 ? -4.660 3.632 19.468 1.00 93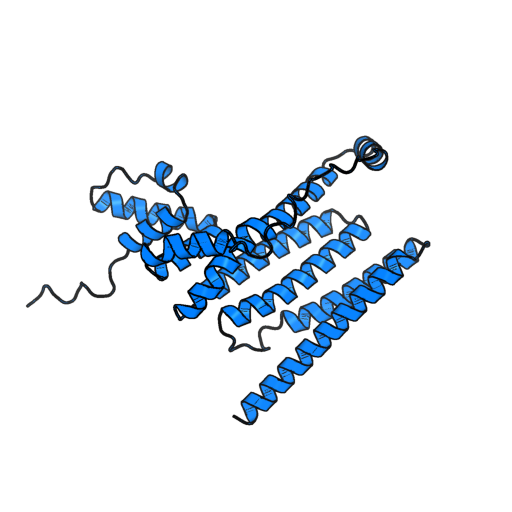.38 249 ASP A C 1
ATOM 2001 O O . ASP A 1 249 ? -5.807 4.066 19.528 1.00 93.38 249 ASP A O 1
ATOM 2005 N N . TYR A 1 250 ? -4.321 2.451 19.991 1.00 93.12 250 TYR A N 1
ATOM 2006 C CA . TYR A 1 250 ? -5.251 1.589 20.718 1.00 93.12 250 TYR A CA 1
ATOM 2007 C C . TYR A 1 250 ? -5.898 2.296 21.919 1.00 93.12 250 TYR A C 1
ATOM 2009 O O . TYR A 1 250 ? -7.113 2.239 22.104 1.00 93.12 250 TYR A O 1
ATOM 2017 N N . THR A 1 251 ? -5.105 2.991 22.739 1.00 92.62 251 THR A N 1
ATOM 2018 C CA . THR A 1 251 ? -5.619 3.734 23.901 1.00 92.62 251 THR A CA 1
ATOM 2019 C C . THR A 1 251 ? -6.562 4.851 23.465 1.00 92.62 251 THR A C 1
ATOM 2021 O O . THR A 1 251 ? -7.636 5.007 24.043 1.00 92.62 251 THR A O 1
ATOM 2024 N N . ILE A 1 252 ? -6.191 5.602 22.425 1.00 94.44 252 ILE A N 1
ATOM 2025 C CA . ILE A 1 252 ? -7.022 6.684 21.890 1.00 94.44 252 ILE A CA 1
ATOM 2026 C C . ILE A 1 252 ? -8.323 6.138 21.307 1.00 94.44 252 ILE A C 1
ATOM 2028 O O . ILE A 1 252 ? -9.388 6.656 21.629 1.00 94.44 252 ILE A O 1
ATOM 2032 N N . ALA A 1 253 ? -8.271 5.054 20.535 1.00 93.81 253 ALA A N 1
ATOM 2033 C CA . ALA A 1 253 ? -9.458 4.413 19.982 1.00 93.81 253 ALA A CA 1
ATOM 2034 C C . ALA A 1 253 ? -10.407 3.873 21.068 1.00 93.81 253 ALA A C 1
ATOM 2036 O O . ALA A 1 253 ? -11.626 3.997 20.936 1.00 93.81 253 ALA A O 1
ATOM 2037 N N . ASN A 1 254 ? -9.867 3.304 22.152 1.00 93.19 254 ASN A N 1
ATOM 2038 C CA . ASN A 1 254 ? -10.664 2.842 23.293 1.00 93.19 254 ASN A CA 1
ATOM 2039 C C . ASN A 1 254 ? -11.333 3.996 24.031 1.00 93.19 254 ASN A C 1
ATOM 2041 O O . ASN A 1 254 ? -12.533 3.946 24.282 1.00 93.19 254 ASN A O 1
ATOM 2045 N N . LEU A 1 255 ? -10.568 5.035 24.373 1.00 92.81 255 LEU A N 1
ATOM 2046 C CA . LEU A 1 255 ? -11.103 6.203 25.071 1.00 92.81 255 LEU A CA 1
ATOM 2047 C C . LEU A 1 255 ? -12.152 6.918 24.220 1.00 92.81 255 LEU A C 1
ATOM 2049 O O . LEU A 1 255 ? -13.201 7.290 24.734 1.00 92.81 255 LEU A O 1
ATOM 2053 N N . TYR A 1 256 ? -11.899 7.062 22.919 1.00 92.88 256 TYR A N 1
ATOM 2054 C CA . TYR A 1 256 ? -12.853 7.661 21.995 1.00 92.88 256 TYR A CA 1
ATOM 2055 C C . TYR A 1 256 ? -14.169 6.880 21.967 1.00 92.88 256 TYR A C 1
ATOM 2057 O O . TYR A 1 256 ? -15.231 7.484 22.055 1.00 92.88 256 TYR A O 1
ATOM 2065 N N . HIS A 1 257 ? -14.107 5.545 21.914 1.00 91.06 257 HIS A N 1
ATOM 2066 C CA . HIS A 1 257 ? -15.300 4.703 21.992 1.00 91.06 257 HIS A CA 1
ATOM 2067 C C . HIS A 1 257 ? -16.013 4.821 23.347 1.00 91.06 257 HIS A C 1
ATOM 2069 O O . HIS A 1 257 ? -17.226 4.982 23.373 1.00 91.06 257 HIS A O 1
ATOM 2075 N N . TYR A 1 258 ? -15.273 4.803 24.460 1.00 89.88 258 TYR A N 1
ATOM 2076 C CA . TYR A 1 258 ? -15.833 4.922 25.811 1.00 89.88 258 TYR A CA 1
ATOM 2077 C C . TYR A 1 258 ? -16.642 6.209 26.014 1.00 89.88 258 TYR A C 1
ATOM 2079 O O . TYR A 1 258 ? -17.677 6.190 26.673 1.00 89.88 258 TYR A O 1
ATOM 2087 N N . PHE A 1 259 ? -16.172 7.332 25.465 1.00 89.12 259 PHE A N 1
ATOM 2088 C CA . PHE A 1 259 ? -16.882 8.602 25.586 1.00 89.12 259 PHE A CA 1
ATOM 2089 C C . PHE A 1 259 ? -17.931 8.841 24.484 1.00 89.12 259 PHE A C 1
ATOM 2091 O O . PHE A 1 259 ? -18.620 9.866 24.517 1.00 89.12 259 PHE A O 1
ATOM 2098 N N . GLN A 1 260 ? -18.095 7.932 23.517 1.00 83.38 260 GLN A N 1
ATOM 2099 C CA . GLN A 1 260 ? -19.216 8.024 22.584 1.00 83.38 260 GLN A CA 1
ATOM 2100 C C . GLN A 1 260 ? -20.526 7.690 23.314 1.00 83.38 260 GLN A C 1
ATOM 2102 O O . GLN A 1 260 ? -20.572 6.730 24.084 1.00 83.38 260 GLN A O 1
ATOM 2107 N N . PRO A 1 261 ? -21.603 8.464 23.102 1.00 64.00 261 PRO A N 1
ATOM 2108 C CA . PRO A 1 261 ? -22.904 8.104 23.643 1.00 64.00 261 PRO A CA 1
ATOM 2109 C C . PRO A 1 261 ? -23.346 6.775 23.020 1.00 64.00 261 PRO A C 1
ATOM 2111 O O . PRO A 1 261 ? -23.364 6.647 21.797 1.00 64.00 261 PRO A O 1
ATOM 2114 N N . GLU A 1 262 ? -23.716 5.791 23.842 1.00 56.72 262 GLU A N 1
ATOM 2115 C CA . GLU A 1 262 ? -24.369 4.585 23.335 1.00 56.72 262 GLU A CA 1
ATOM 2116 C C . GLU A 1 262 ? -25.631 5.004 22.564 1.00 56.72 262 GLU A C 1
ATOM 2118 O O . GLU A 1 262 ? -26.536 5.629 23.131 1.00 56.72 262 GLU A O 1
ATOM 2123 N N . GLU A 1 263 ? -25.716 4.652 21.277 1.00 46.72 263 GLU A N 1
ATOM 2124 C CA . GLU A 1 263 ? -26.971 4.667 20.522 1.00 46.72 263 GLU A CA 1
ATOM 2125 C C . GLU A 1 263 ? -27.936 3.645 21.160 1.00 46.72 263 GLU A C 1
ATOM 2127 O O . GLU A 1 263 ? -28.098 2.526 20.683 1.00 46.72 263 GLU A O 1
ATOM 2132 N N . GLY A 1 264 ? -28.537 3.984 22.308 1.00 38.31 264 GLY A N 1
ATOM 2133 C CA . GLY A 1 264 ? -29.414 3.056 23.026 1.00 38.31 264 GLY A CA 1
ATOM 2134 C C . GLY A 1 264 ? -29.890 3.433 24.433 1.00 38.31 264 GLY A C 1
ATOM 2135 O O . GLY A 1 264 ? -30.861 2.835 24.893 1.00 38.31 264 GLY A O 1
ATOM 2136 N N . VAL A 1 265 ? -29.297 4.414 25.129 1.00 37.81 265 VAL A N 1
ATOM 2137 C CA . VAL A 1 265 ? -29.637 4.664 26.557 1.00 37.81 265 VAL A CA 1
ATOM 2138 C C . VAL A 1 265 ? -30.508 5.910 26.797 1.00 37.81 265 VAL A C 1
ATOM 2140 O O . VAL A 1 265 ? -30.940 6.166 27.915 1.00 37.81 265 VAL A O 1
ATOM 2143 N N . LEU A 1 266 ? -30.920 6.636 25.753 1.00 34.22 266 LEU A N 1
ATOM 2144 C CA . LEU A 1 266 ? -31.848 7.777 25.882 1.00 34.22 266 LEU A CA 1
ATOM 2145 C C . LEU A 1 266 ? -33.347 7.406 25.812 1.00 34.22 266 LEU A C 1
ATOM 2147 O O . LEU A 1 266 ? -34.181 8.259 25.523 1.00 34.22 266 LEU A O 1
ATOM 2151 N N . SER A 1 267 ? -33.730 6.153 26.086 1.00 32.41 267 SER A N 1
ATOM 2152 C CA . SER A 1 267 ? -35.149 5.725 26.062 1.00 32.41 267 SER A CA 1
ATOM 2153 C C . SER A 1 267 ? -35.650 5.041 27.337 1.00 32.41 267 SER A C 1
ATOM 2155 O O . SER A 1 267 ? -36.716 4.428 27.306 1.00 32.41 267 SER A O 1
ATOM 2157 N N . ARG A 1 268 ? -34.912 5.088 28.455 1.00 34.69 268 ARG A N 1
ATOM 2158 C CA . ARG A 1 268 ? -35.311 4.374 29.687 1.00 34.69 268 ARG A CA 1
ATOM 2159 C C . ARG A 1 268 ? -35.377 5.190 30.971 1.00 34.69 268 ARG A C 1
ATOM 2161 O O . ARG A 1 268 ? -35.516 4.603 32.035 1.00 34.69 268 ARG A O 1
ATOM 2168 N N . GLU A 1 269 ? -35.417 6.512 30.880 1.00 33.69 269 GLU A N 1
ATOM 2169 C CA . GLU A 1 269 ? -35.784 7.355 32.021 1.00 33.69 269 GLU A CA 1
ATOM 2170 C C . GLU A 1 269 ? -36.717 8.475 31.559 1.00 33.69 269 GLU A C 1
ATOM 2172 O O . GLU A 1 269 ? -36.306 9.610 31.358 1.00 33.69 269 GLU A O 1
ATOM 2177 N N . THR A 1 270 ? -37.976 8.129 31.283 1.00 36.06 270 THR A N 1
ATOM 2178 C CA . THR A 1 270 ? -39.141 9.041 31.297 1.00 36.06 270 THR A CA 1
ATOM 2179 C C . THR A 1 270 ? -40.423 8.234 31.078 1.00 36.06 270 THR A C 1
ATOM 2181 O O . THR A 1 270 ? -41.020 8.278 30.010 1.00 36.06 270 THR A O 1
ATOM 2184 N N . THR A 1 271 ? -40.840 7.489 32.104 1.00 34.22 271 THR A N 1
ATOM 2185 C CA . THR A 1 271 ? -42.252 7.209 32.446 1.00 34.22 271 THR A CA 1
ATOM 2186 C C . THR A 1 271 ? -42.319 6.667 33.858 1.00 34.22 271 THR A C 1
ATOM 2188 O O . THR A 1 271 ? -41.591 5.682 34.114 1.00 34.22 271 THR A O 1
#

Radius of gyration: 23.78 Å; chains: 1; bounding box: 75×40×63 Å

pLDDT: mean 88.35, std 14.86, range [32.41, 98.5]